Protein AF-H1G071-F1 (afdb_monomer_lite)

Secondary structure (DSSP, 8-state):
--HHHHHHHHHHHHHHHHHHHHHHHS----SS-HHHHHHHHHHHHHHH-S-GGGTS-SS---HHHHHHHHHHHTSSSPPPHHHHHHHHHH-TT-HHHHHHHHS--SS-HHHHHHHTT-GGGHHHHHHHHTT--S--GGG--SS--SSHHHHHHHHHHHHH-TTS-THHHHS--TTS-HHHHHHHHHHHHHTTSS-HHHHHTTHHHHTT-HHHHHHHHHT--GGGHHHHHHHTTT-HHHHHHHHHH-SHHHHHHHHHHTT-TTTHHHHHHHHHHHH-PPP--S-SPPPTTSPPHHHHHHHHHHHHHHTTGGGS-EETTEE--HHHHHHHHHHTTTSS-HHHHHHHHHHHTS--S--TTTTTGGG-GGGTGGGS--

pLDDT: mean 76.64, std 15.74, range [30.42, 96.06]

Foldseek 3Di:
DCVVVLVVLVVLLVVLVVVLVVLVPPPDFDPDDNLVSVLSNLLSCLLNDPDNPVRDPPPDDDSVQLNVQSCLCPDPHHDQLLVLQVVCVVPVSHSVLVCCLRPNDPDNVNNLVNQLVPPVSLLSNLSNLLQDLDDDLVSADLEQDPDQSNSLSNLLSQLQAFSHHLVNQLDQDLVHQLNSSLSSVLSCLLQVSDQLVRLVVCLVRNLPDLSSLLSPLLNLDPVCLVSLLVSQLPYLSSLNSLLLNQALVSLVSLLVLLPPPSNNVSSQVSLCQFQLDNDPDPPDDDDPPHDGSSVVSVVSQVVCVVVVNNGARGGNNDGDDLVVLLSVLLRNQNDPCPSSQSSSSNVVSHRPSARSNNSSVVSDVVVVVVVPPD

Structure (mmCIF, N/CA/C/O backbone):
data_AF-H1G071-F1
#
_entry.id   AF-H1G071-F1
#
loop_
_atom_site.group_PDB
_atom_site.id
_atom_site.type_symbol
_atom_site.label_atom_id
_atom_site.label_alt_id
_atom_site.label_comp_id
_atom_site.label_asym_id
_atom_site.label_entity_id
_atom_site.label_seq_id
_atom_site.pdbx_PDB_ins_code
_atom_site.Cartn_x
_atom_site.Cartn_y
_atom_site.Cartn_z
_atom_site.occupancy
_atom_site.B_iso_or_equiv
_atom_site.auth_seq_id
_atom_site.auth_comp_id
_atom_site.auth_asym_id
_atom_site.auth_atom_id
_atom_site.pdbx_PDB_model_num
ATOM 1 N N . MET A 1 1 ? 25.533 28.071 -20.519 1.00 39.16 1 MET A N 1
ATOM 2 C CA . MET A 1 1 ? 24.240 28.710 -20.859 1.00 39.16 1 MET A CA 1
ATOM 3 C C . MET A 1 1 ? 23.079 27.912 -20.232 1.00 39.16 1 MET A C 1
ATOM 5 O O . MET A 1 1 ? 22.331 27.265 -20.943 1.00 39.16 1 MET A O 1
ATOM 9 N N . ILE A 1 2 ? 22.975 27.887 -18.890 1.00 42.66 2 ILE A N 1
ATOM 10 C CA . ILE A 1 2 ? 22.091 26.974 -18.106 1.00 42.66 2 ILE A CA 1
ATOM 11 C C . ILE A 1 2 ? 20.948 27.734 -17.384 1.00 42.66 2 ILE A C 1
ATOM 13 O O . ILE A 1 2 ? 19.933 27.159 -17.006 1.00 42.66 2 ILE A O 1
ATOM 17 N N . LEU A 1 3 ? 21.073 29.060 -17.258 1.00 40.28 3 LEU A N 1
ATOM 18 C CA . LEU A 1 3 ? 20.107 29.952 -16.599 1.00 40.28 3 LEU A CA 1
ATOM 19 C C . LEU A 1 3 ? 18.675 29.977 -17.187 1.00 40.28 3 LEU A C 1
ATOM 21 O O . LEU A 1 3 ? 17.750 30.153 -16.392 1.00 40.28 3 LEU A O 1
ATOM 25 N N . PRO A 1 4 ? 18.443 29.815 -18.509 1.00 51.59 4 PRO A N 1
ATOM 26 C CA . PRO A 1 4 ? 17.082 29.822 -19.060 1.00 51.59 4 PRO A CA 1
ATOM 27 C C . PRO A 1 4 ? 16.253 28.617 -18.589 1.00 51.59 4 PRO A C 1
ATOM 29 O O . PRO A 1 4 ? 15.141 28.786 -18.100 1.00 51.59 4 PRO A O 1
ATOM 32 N N . LEU A 1 5 ? 16.846 27.418 -18.618 1.00 55.78 5 LEU A N 1
ATOM 33 C CA . LEU A 1 5 ? 16.199 26.157 -18.234 1.00 55.78 5 LEU A CA 1
ATOM 34 C C . LEU A 1 5 ? 15.808 26.113 -16.751 1.00 55.78 5 LEU A C 1
ATOM 36 O O . LEU A 1 5 ? 14.725 25.640 -16.416 1.00 55.78 5 LEU A O 1
ATOM 40 N N . TRP A 1 6 ? 16.655 26.638 -15.859 1.00 62.88 6 TRP A N 1
ATOM 41 C CA . TRP A 1 6 ? 16.357 26.669 -14.423 1.00 62.88 6 TRP A CA 1
ATOM 42 C C . TRP A 1 6 ? 15.129 27.526 -14.111 1.00 62.88 6 TRP A C 1
ATOM 44 O O . TRP A 1 6 ? 14.247 27.097 -13.374 1.00 62.88 6 TRP A O 1
ATOM 54 N N . ARG A 1 7 ? 15.039 28.723 -14.709 1.00 64.38 7 ARG A N 1
ATOM 55 C CA . ARG A 1 7 ? 13.895 29.628 -14.515 1.00 64.38 7 ARG A CA 1
ATOM 56 C C . ARG A 1 7 ? 12.598 29.038 -15.057 1.00 64.38 7 ARG A C 1
ATOM 58 O O . ARG A 1 7 ? 11.543 29.256 -14.464 1.00 64.38 7 ARG A O 1
ATOM 65 N N . ASP A 1 8 ? 12.662 28.290 -16.152 1.00 66.69 8 ASP A N 1
ATOM 66 C CA . ASP A 1 8 ? 11.487 27.631 -16.720 1.00 66.69 8 ASP A CA 1
ATOM 67 C C . ASP A 1 8 ? 11.020 26.464 -15.843 1.00 66.69 8 ASP A C 1
ATOM 69 O O . ASP A 1 8 ? 9.832 26.374 -15.529 1.00 66.69 8 ASP A O 1
ATOM 73 N N . HIS A 1 9 ? 11.940 25.636 -15.337 1.00 67.81 9 HIS A N 1
ATOM 74 C CA . HIS A 1 9 ? 11.601 24.596 -14.363 1.00 67.81 9 HIS A CA 1
ATOM 75 C C . HIS A 1 9 ? 11.105 25.171 -13.034 1.00 67.81 9 HIS A C 1
ATOM 77 O O . HIS A 1 9 ? 10.156 24.632 -12.476 1.00 67.81 9 HIS A O 1
ATOM 83 N N . GLU A 1 10 ? 11.662 26.286 -12.555 1.00 66.44 10 GLU A N 1
ATOM 84 C CA . GLU A 1 10 ? 11.210 26.989 -11.349 1.00 66.44 10 GLU A CA 1
ATOM 85 C C . GLU A 1 10 ? 9.781 27.506 -11.518 1.00 66.44 10 GLU A C 1
ATOM 87 O O . GLU A 1 10 ? 8.920 27.252 -10.676 1.00 66.44 10 GLU A O 1
ATOM 92 N N . ARG A 1 11 ? 9.484 28.159 -12.649 1.00 71.25 11 ARG A N 1
ATOM 93 C CA . ARG A 1 11 ? 8.125 28.607 -12.985 1.00 71.25 11 ARG A CA 1
ATOM 94 C C . ARG A 1 11 ? 7.152 27.435 -13.051 1.00 71.25 11 ARG A C 1
ATOM 96 O O . ARG A 1 11 ? 6.073 27.520 -12.465 1.00 71.25 11 ARG A O 1
ATOM 103 N N . LEU A 1 12 ? 7.533 26.343 -13.711 1.00 71.12 12 LEU A N 1
ATOM 104 C CA . LEU A 1 12 ? 6.706 25.142 -13.834 1.00 71.12 12 LEU A CA 1
ATOM 105 C C . LEU A 1 12 ? 6.515 24.429 -12.488 1.00 71.12 12 LEU A C 1
ATOM 107 O O . LEU A 1 12 ? 5.403 23.999 -12.191 1.00 71.12 12 LEU A O 1
ATOM 111 N N . ALA A 1 13 ? 7.542 24.357 -11.638 1.00 68.31 13 ALA A N 1
ATOM 112 C CA . ALA A 1 13 ? 7.451 23.802 -10.289 1.00 68.31 13 ALA A CA 1
ATOM 113 C C . ALA A 1 13 ? 6.545 24.648 -9.398 1.00 68.31 13 ALA A C 1
ATOM 115 O O . ALA A 1 13 ? 5.672 24.109 -8.726 1.00 68.31 13 ALA A O 1
ATOM 116 N N . VAL A 1 14 ? 6.694 25.976 -9.422 1.00 69.38 14 VAL A N 1
ATOM 117 C CA . VAL A 1 14 ? 5.831 26.903 -8.679 1.00 69.38 14 VAL A CA 1
ATOM 118 C C . VAL A 1 14 ? 4.385 26.792 -9.159 1.00 69.38 14 VAL A C 1
ATOM 120 O O . VAL A 1 14 ? 3.472 26.775 -8.335 1.00 69.38 14 VAL A O 1
ATOM 123 N N . GLN A 1 15 ? 4.152 26.668 -10.468 1.00 71.12 15 GLN A N 1
ATOM 124 C CA . GLN A 1 15 ? 2.819 26.413 -11.019 1.00 71.12 15 GLN A CA 1
ATOM 125 C C . GLN A 1 15 ? 2.262 25.063 -10.544 1.00 71.12 15 GLN A C 1
ATOM 127 O O . GLN A 1 15 ? 1.161 25.030 -9.995 1.00 71.12 15 GLN A O 1
ATOM 132 N N . CYS A 1 16 ? 3.034 23.976 -10.653 1.00 65.88 16 CYS A N 1
ATOM 133 C CA . CYS A 1 16 ? 2.640 22.646 -10.177 1.00 65.88 16 CYS A CA 1
ATOM 134 C C . CYS A 1 16 ? 2.360 22.639 -8.666 1.00 65.88 16 CYS A C 1
ATOM 136 O O . CYS A 1 16 ? 1.374 22.052 -8.230 1.00 65.88 16 CYS A O 1
ATOM 138 N N . TYR A 1 17 ? 3.172 23.332 -7.865 1.00 64.81 17 TYR A N 1
ATOM 139 C CA . TYR A 1 17 ? 3.001 23.459 -6.418 1.00 64.81 17 TYR A CA 1
ATOM 140 C C . TYR A 1 17 ? 1.761 24.280 -6.055 1.00 64.81 17 TYR A C 1
ATOM 142 O O . TYR A 1 17 ? 1.004 23.894 -5.165 1.00 64.81 17 TYR A O 1
ATOM 150 N N . ARG A 1 18 ? 1.503 25.394 -6.753 1.00 66.50 18 ARG A N 1
ATOM 151 C CA . ARG A 1 18 ? 0.284 26.198 -6.561 1.00 66.50 18 ARG A CA 1
ATOM 152 C C . ARG A 1 18 ? -0.965 25.393 -6.898 1.00 66.50 18 ARG A C 1
ATOM 154 O O . ARG A 1 18 ? -1.909 25.398 -6.110 1.00 66.50 18 ARG A O 1
ATOM 161 N N . MET A 1 19 ? -0.941 24.654 -8.007 1.00 64.38 19 MET A N 1
ATOM 162 C CA . MET A 1 19 ? -2.008 23.721 -8.370 1.00 64.38 19 MET A CA 1
ATOM 163 C C . MET A 1 19 ? -2.179 22.641 -7.296 1.00 64.38 19 MET A C 1
ATOM 165 O O . MET A 1 19 ? -3.291 22.420 -6.824 1.00 64.38 19 MET A O 1
ATOM 169 N N . LEU A 1 20 ? -1.087 22.023 -6.835 1.00 63.66 20 LEU A N 1
ATOM 170 C CA . LEU A 1 20 ? -1.108 21.002 -5.787 1.00 63.66 20 LEU A CA 1
ATOM 171 C C . LEU A 1 20 ? -1.715 21.525 -4.476 1.00 63.66 20 LEU A C 1
ATOM 173 O O . LEU A 1 20 ? -2.588 20.877 -3.900 1.00 63.66 20 LEU A O 1
ATOM 177 N N . ARG A 1 21 ? -1.277 22.700 -4.008 1.00 62.91 21 ARG A N 1
ATOM 178 C CA . ARG A 1 21 ? -1.778 23.345 -2.785 1.00 62.91 21 ARG A CA 1
ATOM 179 C C . ARG A 1 21 ? -3.264 23.678 -2.900 1.00 62.91 21 ARG A C 1
ATOM 181 O O . ARG A 1 21 ? -4.010 23.430 -1.957 1.00 62.91 21 ARG A O 1
ATOM 188 N N . HIS A 1 22 ? -3.694 24.189 -4.051 1.00 61.44 22 HIS A N 1
ATOM 189 C CA . HIS A 1 22 ? -5.099 24.478 -4.323 1.00 61.44 22 HIS A CA 1
ATOM 190 C C . HIS A 1 22 ? -5.954 23.199 -4.304 1.00 61.44 22 HIS A C 1
ATOM 192 O O . HIS A 1 22 ? -6.961 23.143 -3.603 1.00 61.44 22 HIS A O 1
ATOM 198 N N . HIS A 1 23 ? -5.502 22.130 -4.966 1.00 58.75 23 HIS A N 1
ATOM 199 C CA . HIS A 1 23 ? -6.197 20.840 -4.963 1.00 58.75 23 HIS A CA 1
ATOM 200 C C . HIS A 1 23 ? -6.239 20.171 -3.580 1.00 58.75 23 HIS A C 1
ATOM 202 O O . HIS A 1 23 ? -7.240 19.546 -3.239 1.00 58.75 23 HIS A O 1
ATOM 208 N N . ARG A 1 24 ? -5.185 20.300 -2.758 1.00 58.84 24 ARG A N 1
ATOM 209 C CA . ARG A 1 24 ? -5.177 19.779 -1.377 1.00 58.84 24 ARG A CA 1
ATOM 210 C C . ARG A 1 24 ? -6.137 20.539 -0.452 1.00 58.84 24 ARG A C 1
ATOM 212 O O . ARG A 1 24 ? -6.732 19.910 0.414 1.00 58.84 24 ARG A O 1
ATOM 219 N N . ALA A 1 25 ? -6.302 21.850 -0.640 1.00 53.53 25 ALA A N 1
ATOM 220 C CA . ALA A 1 25 ? -7.141 22.696 0.213 1.00 53.53 25 ALA A CA 1
ATOM 221 C C . ALA A 1 25 ? -8.650 22.563 -0.058 1.00 53.53 25 ALA A C 1
ATOM 223 O O . ALA A 1 25 ? -9.454 22.814 0.833 1.00 53.53 25 ALA A O 1
ATOM 224 N N . LEU A 1 26 ? -9.045 22.190 -1.277 1.00 47.62 26 LEU A N 1
ATOM 225 C CA . LEU A 1 26 ? -10.446 22.249 -1.692 1.00 47.62 26 LEU A CA 1
ATOM 226 C C . LEU A 1 26 ? -11.324 21.080 -1.230 1.00 47.62 26 LEU A C 1
ATOM 228 O O . LEU A 1 26 ? -12.528 21.176 -1.414 1.00 47.62 26 LEU A O 1
ATOM 232 N N . ALA A 1 27 ? -10.784 19.990 -0.670 1.00 48.69 27 ALA A N 1
ATOM 233 C CA . ALA A 1 27 ? -11.552 18.787 -0.286 1.00 48.69 27 ALA A CA 1
ATOM 234 C C . ALA A 1 27 ? -12.574 18.291 -1.353 1.00 48.69 27 ALA A C 1
ATOM 236 O O . ALA A 1 27 ? -13.536 17.595 -1.031 1.00 48.69 27 ALA A O 1
ATOM 237 N N . LEU A 1 28 ? -12.370 18.643 -2.630 1.00 41.09 28 LEU A N 1
ATOM 238 C CA . LEU A 1 28 ? -13.271 18.396 -3.760 1.00 41.09 28 LEU A CA 1
ATOM 239 C C . LEU A 1 28 ? -12.615 17.448 -4.781 1.00 41.09 28 LEU A C 1
ATOM 241 O O . LEU A 1 28 ? -11.394 17.417 -4.920 1.00 41.09 28 LEU A O 1
ATOM 245 N N . GLY A 1 29 ? -13.458 16.653 -5.459 1.00 49.50 29 GLY A N 1
ATOM 246 C CA . GLY A 1 29 ? -13.109 15.465 -6.256 1.00 49.50 29 GLY A CA 1
ATOM 247 C C . GLY A 1 29 ? -12.533 15.674 -7.681 1.00 49.50 29 GLY A C 1
ATOM 248 O O . GLY A 1 29 ? -11.606 16.446 -7.880 1.00 49.50 29 GLY A O 1
ATOM 249 N N . PRO A 1 30 ? -12.990 14.904 -8.693 1.00 48.81 30 PRO A N 1
ATOM 250 C CA . PRO A 1 30 ? -12.210 13.886 -9.420 1.00 48.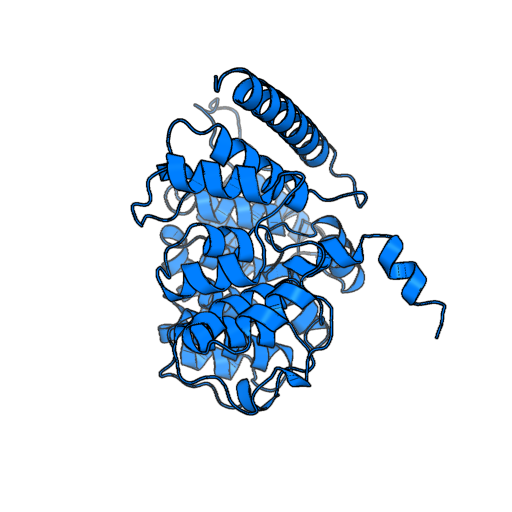81 30 PRO A CA 1
ATOM 251 C C . PRO A 1 30 ? -11.401 14.317 -10.670 1.00 48.81 30 PRO A C 1
ATOM 253 O O . PRO A 1 30 ? -10.946 13.441 -11.408 1.00 48.81 30 PRO A O 1
ATOM 256 N N . ALA A 1 31 ? -11.195 15.602 -10.957 1.00 39.88 31 ALA A N 1
ATOM 257 C CA . ALA A 1 31 ? -10.655 16.022 -12.258 1.00 39.88 31 ALA A CA 1
ATOM 258 C C . ALA A 1 31 ? -9.148 16.373 -12.236 1.00 39.88 31 ALA A C 1
ATOM 260 O O . ALA A 1 31 ? -8.764 17.515 -12.002 1.00 39.88 31 ALA A O 1
ATOM 261 N N . THR A 1 32 ? -8.321 15.388 -12.627 1.00 52.44 32 THR A N 1
ATOM 262 C CA . THR A 1 32 ? -6.883 15.474 -13.006 1.00 52.44 32 THR A CA 1
ATOM 263 C C . THR A 1 32 ? -5.870 15.736 -11.861 1.00 52.44 32 THR A C 1
ATOM 265 O O . THR A 1 32 ? -6.213 16.220 -10.793 1.00 52.44 32 THR A O 1
ATOM 268 N N . PRO A 1 33 ? -4.613 15.278 -11.986 1.00 61.53 33 PRO A N 1
ATOM 269 C CA . PRO A 1 33 ? -4.110 14.047 -11.386 1.00 61.53 33 PRO A CA 1
ATOM 270 C C . PRO A 1 33 ? -3.090 14.377 -10.294 1.00 61.53 33 PRO A C 1
ATOM 272 O O . PRO A 1 33 ? -1.910 14.552 -10.583 1.00 61.53 33 PRO A O 1
ATOM 275 N N . LEU A 1 34 ? -3.534 14.475 -9.042 1.00 55.44 34 LEU A N 1
ATOM 276 C CA . LEU A 1 34 ? -2.709 14.976 -7.943 1.00 55.44 34 LEU A CA 1
ATOM 277 C C . LEU A 1 34 ? -1.354 14.270 -7.826 1.00 55.44 34 LEU A C 1
ATOM 279 O O . LEU A 1 34 ? -0.359 14.960 -7.697 1.00 55.44 34 LEU A O 1
ATOM 283 N N . ALA A 1 35 ? -1.274 12.947 -7.984 1.00 55.47 35 ALA A N 1
ATOM 284 C CA . ALA A 1 35 ? 0.036 12.298 -7.936 1.00 55.47 35 ALA A CA 1
ATOM 285 C C . ALA A 1 35 ? 0.851 12.428 -9.216 1.00 55.47 35 ALA A C 1
ATOM 287 O O . ALA A 1 35 ? 2.063 12.377 -9.155 1.00 55.47 35 ALA A O 1
ATOM 288 N N . ARG A 1 36 ? 0.240 12.645 -10.382 1.00 58.84 36 ARG A N 1
ATOM 289 C CA . ARG A 1 36 ? 1.006 13.036 -11.574 1.00 58.84 36 ARG A CA 1
ATOM 290 C C . ARG A 1 36 ? 1.505 14.477 -11.426 1.00 58.84 36 ARG A C 1
ATOM 292 O O . ARG A 1 36 ? 2.604 14.763 -11.875 1.00 58.84 36 ARG A O 1
ATOM 299 N N . LEU A 1 37 ? 0.755 15.362 -10.761 1.00 62.69 37 LEU A N 1
ATOM 300 C CA . LEU A 1 37 ? 1.222 16.691 -10.352 1.00 62.69 37 LEU A CA 1
ATOM 301 C C . LEU A 1 37 ? 2.315 16.596 -9.285 1.00 62.69 37 LEU A C 1
ATOM 303 O O . LEU A 1 37 ? 3.302 17.298 -9.416 1.00 62.69 37 LEU A O 1
ATOM 307 N N . GLU A 1 38 ? 2.194 15.721 -8.285 1.00 63.97 38 GLU A N 1
ATOM 308 C CA . GLU A 1 38 ? 3.230 15.473 -7.272 1.00 63.97 38 GLU A CA 1
ATOM 309 C C . GLU A 1 38 ? 4.466 14.845 -7.906 1.00 63.97 38 GLU A C 1
ATOM 311 O O . GLU A 1 38 ? 5.561 15.268 -7.589 1.00 63.97 38 GLU A O 1
ATOM 316 N N . ARG A 1 39 ? 4.315 13.919 -8.857 1.00 65.62 39 ARG A N 1
ATOM 317 C CA . ARG A 1 39 ? 5.418 13.313 -9.615 1.00 65.62 39 ARG A CA 1
ATOM 318 C C . ARG A 1 39 ? 6.094 14.314 -10.550 1.00 65.62 39 ARG A C 1
ATOM 320 O O . ARG A 1 39 ? 7.314 14.350 -10.617 1.00 65.62 39 ARG A O 1
ATOM 327 N N . ARG A 1 40 ? 5.329 15.157 -11.253 1.00 68.25 40 ARG A N 1
ATOM 328 C CA . ARG A 1 40 ? 5.878 16.255 -12.071 1.00 68.25 40 ARG A CA 1
ATOM 329 C C . ARG A 1 40 ? 6.544 17.312 -11.203 1.00 68.25 40 ARG A C 1
ATOM 331 O O . ARG A 1 40 ? 7.602 17.809 -11.563 1.00 68.25 40 ARG A O 1
ATOM 338 N N . LEU A 1 41 ? 5.947 17.636 -10.060 1.00 67.56 41 LEU A N 1
ATOM 339 C CA . LEU A 1 41 ? 6.532 18.531 -9.073 1.00 67.56 41 LEU A CA 1
ATOM 340 C C . LEU A 1 41 ? 7.814 17.933 -8.504 1.00 67.56 41 LEU A C 1
ATOM 342 O O . LEU A 1 41 ? 8.789 18.653 -8.428 1.00 67.56 41 LEU A O 1
ATOM 346 N N . LEU A 1 42 ? 7.834 16.641 -8.178 1.00 67.12 42 LEU A N 1
ATOM 347 C CA . LEU A 1 42 ? 9.005 15.905 -7.711 1.00 67.12 42 LEU A CA 1
ATOM 348 C C . LEU A 1 42 ? 10.102 15.908 -8.769 1.00 67.12 42 LEU A C 1
ATOM 350 O O . LEU A 1 42 ? 11.241 16.206 -8.455 1.00 67.12 42 LEU A O 1
ATOM 354 N N . ALA A 1 43 ? 9.758 15.666 -10.032 1.00 68.31 43 ALA A N 1
ATOM 355 C CA . ALA A 1 43 ? 10.700 15.734 -11.141 1.00 68.31 43 ALA A CA 1
ATOM 356 C C . ALA A 1 43 ? 11.252 17.154 -11.343 1.00 68.31 43 ALA A C 1
ATOM 358 O O . ALA A 1 43 ? 12.448 17.331 -11.547 1.00 68.31 43 ALA A O 1
ATOM 359 N N . HIS A 1 44 ? 10.409 18.185 -11.244 1.00 70.44 44 HIS A N 1
ATOM 360 C CA . HIS A 1 44 ? 10.869 19.569 -11.303 1.00 70.44 44 HIS A CA 1
ATOM 361 C C . HIS A 1 44 ? 11.656 19.976 -10.052 1.00 70.44 44 HIS A C 1
ATOM 363 O O . HIS A 1 44 ? 12.618 20.718 -10.171 1.00 70.44 44 HIS A O 1
ATOM 369 N N . TRP A 1 45 ? 11.307 19.475 -8.871 1.00 67.50 45 TRP A N 1
ATOM 370 C CA . TRP A 1 45 ? 12.059 19.679 -7.637 1.00 67.50 45 TRP A CA 1
ATOM 371 C C . TRP A 1 45 ? 13.398 18.965 -7.670 1.00 67.50 45 TRP A C 1
ATOM 373 O O . TRP A 1 45 ? 14.364 19.573 -7.254 1.00 67.50 45 TRP A O 1
ATOM 383 N N . LEU A 1 46 ? 13.499 17.765 -8.239 1.00 64.88 46 LEU A N 1
ATOM 384 C CA . LEU A 1 46 ? 14.778 17.112 -8.525 1.00 64.88 46 LEU A CA 1
ATOM 385 C C . LEU A 1 46 ? 15.654 17.996 -9.412 1.00 64.88 46 LEU A C 1
ATOM 387 O O . LEU A 1 46 ? 16.830 18.174 -9.127 1.00 64.88 46 LEU A O 1
ATOM 391 N N . ILE A 1 47 ? 15.061 18.608 -10.441 1.00 66.31 47 ILE A N 1
ATOM 392 C CA . ILE A 1 47 ? 15.779 19.519 -11.339 1.00 66.31 47 ILE A CA 1
ATOM 393 C C . ILE A 1 47 ? 16.192 20.827 -10.639 1.00 66.31 47 ILE A C 1
ATOM 395 O O . ILE A 1 47 ? 17.187 21.433 -11.028 1.00 66.31 47 ILE A O 1
ATOM 399 N N . LEU A 1 48 ? 15.444 21.259 -9.617 1.00 63.88 48 LEU A N 1
ATOM 400 C CA . LEU A 1 48 ? 15.650 22.512 -8.877 1.00 63.88 48 LEU A CA 1
ATOM 401 C C . LEU A 1 48 ? 16.373 22.344 -7.530 1.00 63.88 48 LEU A C 1
ATOM 403 O O . LEU A 1 48 ? 16.720 23.342 -6.892 1.00 63.88 48 LEU A O 1
ATOM 407 N N . ALA A 1 49 ? 16.558 21.117 -7.047 1.00 57.38 49 ALA A N 1
ATOM 408 C CA . ALA A 1 49 ? 17.112 20.848 -5.732 1.00 57.38 49 ALA A CA 1
ATOM 409 C C . ALA A 1 49 ? 18.597 21.217 -5.716 1.00 57.38 49 ALA A C 1
ATOM 411 O O . ALA A 1 49 ? 19.376 20.793 -6.565 1.00 57.38 49 ALA A O 1
ATOM 412 N N . ARG A 1 50 ? 18.985 22.012 -4.714 1.00 49.53 50 ARG A N 1
ATOM 413 C CA . ARG A 1 50 ? 20.389 22.233 -4.334 1.00 49.53 50 ARG A CA 1
ATOM 414 C C . ARG A 1 50 ? 20.897 21.184 -3.337 1.00 49.53 50 ARG A C 1
ATOM 416 O O . ARG A 1 50 ? 22.098 21.152 -3.097 1.00 49.53 50 ARG A O 1
ATOM 423 N N . ASP A 1 51 ? 19.999 20.366 -2.774 1.00 48.84 51 ASP A N 1
ATOM 424 C CA . ASP A 1 51 ? 20.309 19.296 -1.819 1.00 48.84 51 ASP A CA 1
ATOM 425 C C . ASP A 1 51 ? 19.658 17.947 -2.238 1.00 48.84 51 ASP A C 1
ATOM 427 O O . ASP A 1 51 ? 18.461 17.727 -2.010 1.00 48.84 51 ASP A O 1
ATOM 431 N N . PRO A 1 52 ? 20.430 17.059 -2.891 1.00 44.06 52 PRO A N 1
ATOM 432 C CA . PRO A 1 52 ? 19.975 15.794 -3.481 1.00 44.06 52 PRO A CA 1
ATOM 433 C C . PRO A 1 52 ? 19.550 14.731 -2.471 1.00 44.06 52 PRO A C 1
ATOM 435 O O . PRO A 1 52 ? 18.743 13.861 -2.810 1.00 44.06 52 PRO A O 1
ATOM 438 N N . ALA A 1 53 ? 20.083 14.797 -1.249 1.00 46.53 53 ALA A N 1
ATOM 439 C CA . ALA A 1 53 ? 19.893 13.772 -0.225 1.00 46.53 53 ALA A CA 1
ATOM 440 C C . ALA A 1 53 ? 18.439 13.691 0.274 1.00 46.53 53 ALA A C 1
ATOM 442 O O . ALA A 1 53 ? 18.033 12.712 0.885 1.00 46.53 53 ALA A O 1
ATOM 443 N N . SER A 1 54 ? 17.630 14.715 -0.009 1.00 45.41 54 SER A N 1
ATOM 444 C CA . SER A 1 54 ? 16.213 14.756 0.365 1.00 45.41 54 SER A CA 1
ATOM 445 C C . SER A 1 54 ? 15.273 14.052 -0.624 1.00 45.41 54 SER A C 1
ATOM 447 O O . SER A 1 54 ? 14.090 13.895 -0.319 1.00 45.41 54 SER A O 1
ATOM 449 N N . VAL A 1 55 ? 15.759 13.661 -1.814 1.00 47.50 55 VAL A N 1
ATOM 450 C CA . VAL A 1 55 ? 14.896 13.167 -2.906 1.00 47.50 55 VAL A CA 1
ATOM 451 C C . VAL A 1 55 ? 15.416 11.901 -3.603 1.00 47.50 55 VAL A C 1
ATOM 453 O O . VAL A 1 55 ? 14.605 11.137 -4.126 1.00 47.50 55 VAL A O 1
ATOM 456 N N . CYS A 1 56 ? 16.729 11.646 -3.615 1.00 46.38 56 CYS A N 1
ATOM 457 C CA . CYS A 1 56 ? 17.291 10.389 -4.129 1.00 46.38 56 CYS A CA 1
ATOM 458 C C . CYS A 1 56 ? 17.498 9.361 -3.003 1.00 46.38 56 CYS A C 1
ATOM 460 O O . CYS A 1 56 ? 17.879 9.764 -1.907 1.00 46.38 56 CYS A O 1
ATOM 462 N N . PRO A 1 57 ? 17.290 8.053 -3.263 1.00 44.12 57 PRO A N 1
ATOM 463 C CA . PRO A 1 57 ? 17.762 7.007 -2.361 1.00 44.12 57 PRO A CA 1
ATOM 464 C C . PRO A 1 57 ? 19.290 7.077 -2.220 1.00 44.12 57 PRO A C 1
ATOM 466 O O . PRO A 1 57 ? 19.968 7.521 -3.147 1.00 44.12 57 PRO A O 1
ATOM 469 N N . ASP A 1 58 ? 19.793 6.629 -1.070 1.00 45.06 58 ASP A N 1
ATOM 470 C CA . ASP A 1 58 ? 21.141 6.823 -0.501 1.00 45.06 58 ASP A CA 1
ATOM 471 C C . ASP A 1 58 ? 22.355 6.405 -1.370 1.00 45.06 58 ASP A C 1
ATOM 473 O O . ASP A 1 58 ? 23.507 6.584 -0.970 1.00 45.06 58 ASP A O 1
ATOM 477 N N . ASP A 1 59 ? 22.135 5.918 -2.591 1.00 45.97 59 ASP A N 1
ATOM 478 C CA . ASP A 1 59 ? 23.162 5.403 -3.495 1.00 45.97 59 ASP A CA 1
ATOM 479 C C . ASP A 1 59 ? 23.742 6.498 -4.408 1.00 45.97 59 ASP A C 1
ATOM 481 O O . ASP A 1 59 ? 23.578 6.468 -5.625 1.00 45.97 59 ASP A O 1
ATOM 485 N N . GLY A 1 60 ? 24.416 7.486 -3.807 1.00 46.66 60 GLY A N 1
ATOM 486 C CA . GLY A 1 60 ? 25.626 8.170 -4.313 1.00 46.66 60 GLY A CA 1
ATOM 487 C C . GLY A 1 60 ? 25.735 8.686 -5.764 1.00 46.66 60 GLY A C 1
ATOM 488 O O . GLY A 1 60 ? 26.832 9.074 -6.168 1.00 46.66 60 GLY A O 1
ATOM 489 N N . GLY A 1 61 ? 24.678 8.705 -6.574 1.00 54.56 61 GLY A N 1
ATOM 490 C CA . GLY A 1 61 ? 24.716 9.237 -7.934 1.00 54.56 61 GLY A CA 1
ATOM 491 C C . GLY A 1 61 ? 24.923 10.752 -7.926 1.00 54.56 61 GLY A C 1
ATOM 492 O O . GLY A 1 61 ? 24.263 11.461 -7.168 1.00 54.56 61 GLY A O 1
ATOM 493 N N . ASP A 1 62 ? 25.813 11.265 -8.786 1.00 61.25 62 ASP A N 1
ATOM 494 C CA . ASP A 1 62 ? 25.977 12.710 -8.985 1.00 61.25 62 ASP A CA 1
ATOM 495 C C . ASP A 1 62 ? 24.598 13.331 -9.273 1.00 61.25 62 ASP A C 1
ATOM 497 O O . ASP A 1 62 ? 23.939 12.994 -10.259 1.00 61.25 62 ASP A O 1
ATOM 501 N N . LEU A 1 63 ? 24.132 14.231 -8.404 1.00 59.94 63 LEU A N 1
ATOM 502 C CA . LEU A 1 63 ? 22.851 14.930 -8.541 1.00 59.94 63 LEU A CA 1
ATOM 503 C C . LEU A 1 63 ? 22.689 15.568 -9.924 1.00 59.94 63 LEU A C 1
ATOM 505 O O . LEU A 1 63 ? 21.581 15.641 -10.464 1.00 59.94 63 LEU A O 1
ATOM 509 N N . ILE A 1 64 ? 23.795 16.020 -10.514 1.00 62.69 64 ILE A N 1
ATOM 510 C CA . ILE A 1 64 ? 23.815 16.582 -11.861 1.00 62.69 64 ILE A CA 1
ATOM 511 C C . ILE A 1 64 ? 23.367 15.525 -12.878 1.00 62.69 64 ILE A C 1
ATOM 513 O O . ILE A 1 64 ? 22.617 15.839 -13.806 1.00 62.69 64 ILE A O 1
ATOM 517 N N . HIS A 1 65 ? 23.777 14.271 -12.697 1.00 71.62 65 HIS A N 1
ATOM 518 C CA . HIS A 1 65 ? 23.403 13.143 -13.547 1.00 71.62 65 HIS A CA 1
ATOM 519 C C . HIS A 1 65 ? 21.915 12.800 -13.428 1.00 71.62 65 HIS A C 1
ATOM 521 O O . HIS A 1 65 ? 21.223 12.725 -14.447 1.00 71.62 65 HIS A O 1
ATOM 527 N N . VAL A 1 66 ? 21.387 12.697 -12.202 1.00 71.69 66 VAL A N 1
ATOM 528 C CA . VAL A 1 66 ? 19.945 12.478 -11.955 1.00 71.69 66 VAL A CA 1
ATOM 529 C C . VAL A 1 66 ? 19.113 13.595 -12.586 1.00 71.69 66 VAL A C 1
ATOM 531 O O . VAL A 1 66 ? 18.146 13.334 -13.305 1.00 71.69 66 VAL A O 1
ATOM 534 N N . THR A 1 67 ? 19.529 14.845 -12.383 1.00 68.81 67 THR A N 1
ATOM 535 C CA . THR A 1 67 ? 18.852 16.036 -12.911 1.00 68.81 67 THR A CA 1
ATOM 536 C C . THR A 1 67 ? 18.818 16.043 -14.438 1.00 68.81 67 THR A C 1
ATOM 538 O O . THR A 1 67 ? 17.776 16.315 -15.035 1.00 68.81 67 THR A O 1
ATOM 541 N N . ARG A 1 68 ? 19.936 15.703 -15.095 1.00 72.94 68 ARG A N 1
ATOM 542 C CA . ARG A 1 68 ? 20.004 15.577 -16.561 1.00 72.94 68 ARG A CA 1
ATOM 543 C C . ARG A 1 68 ? 19.101 14.462 -17.075 1.00 72.94 68 ARG A C 1
ATOM 545 O O . ARG A 1 68 ? 18.399 14.669 -18.065 1.00 72.94 68 ARG A O 1
ATOM 552 N N . CYS A 1 69 ? 19.077 13.317 -16.397 1.00 79.38 69 CYS A N 1
ATOM 553 C CA . CYS A 1 69 ? 18.196 12.208 -16.750 1.00 79.38 69 CYS A CA 1
ATOM 554 C C . CYS A 1 69 ? 16.720 12.610 -16.637 1.00 79.38 69 CYS A C 1
ATOM 556 O O . CYS A 1 69 ? 15.965 12.388 -17.580 1.00 79.38 69 CYS A O 1
ATOM 558 N N . ALA A 1 70 ? 16.323 13.266 -15.541 1.00 76.56 70 ALA A N 1
ATOM 559 C CA . ALA A 1 70 ? 14.958 13.751 -15.335 1.00 76.56 70 ALA A CA 1
ATOM 560 C C . ALA A 1 70 ? 14.558 14.828 -16.360 1.00 76.56 70 ALA A C 1
ATOM 562 O O . ALA A 1 70 ? 13.467 14.770 -16.928 1.00 76.56 70 ALA A O 1
ATOM 563 N N . ALA A 1 71 ? 15.449 15.780 -16.656 1.00 73.38 71 ALA A N 1
ATOM 564 C CA . ALA A 1 71 ? 15.211 16.804 -17.672 1.00 73.38 71 ALA A CA 1
ATOM 565 C C . ALA A 1 71 ? 15.020 16.186 -19.064 1.00 73.38 71 ALA A C 1
ATOM 567 O O . ALA A 1 71 ? 14.112 16.575 -19.796 1.00 73.38 71 ALA A O 1
ATOM 568 N N . ARG A 1 72 ? 15.834 15.182 -19.414 1.00 81.31 72 ARG A N 1
ATOM 569 C CA . ARG A 1 72 ? 15.698 14.451 -20.676 1.00 81.31 72 ARG A CA 1
ATOM 570 C C . ARG A 1 72 ? 14.406 13.639 -20.731 1.00 81.31 72 ARG A C 1
ATOM 572 O O . ARG A 1 72 ? 13.726 13.680 -21.753 1.00 81.31 72 ARG A O 1
ATOM 579 N N . TRP A 1 73 ? 14.045 12.968 -19.637 1.00 81.62 73 TRP A N 1
ATOM 580 C CA . TRP A 1 73 ? 12.802 12.199 -19.496 1.00 81.62 73 TRP A CA 1
ATOM 581 C C . TRP A 1 73 ? 11.553 13.042 -19.762 1.00 81.62 73 TRP A C 1
ATOM 583 O O . TRP A 1 73 ? 10.614 12.580 -20.399 1.00 81.62 73 TRP A O 1
ATOM 593 N N . LEU A 1 74 ? 11.560 14.296 -19.300 1.00 73.81 74 LEU A N 1
ATOM 594 C CA . LEU A 1 74 ? 10.454 15.245 -19.454 1.00 73.81 74 LEU A CA 1
ATOM 595 C C . LEU A 1 74 ? 10.535 16.109 -20.721 1.00 73.81 74 LEU A C 1
ATOM 597 O O . LEU A 1 74 ? 9.681 16.974 -20.926 1.00 73.81 74 LEU A O 1
ATOM 601 N N . SER A 1 75 ? 11.573 15.938 -21.538 1.00 74.50 75 SER A N 1
ATOM 602 C CA . SER A 1 75 ? 11.782 16.760 -22.727 1.00 74.50 75 SER A CA 1
ATOM 603 C C . SER A 1 75 ? 10.863 16.349 -23.882 1.00 74.50 75 SER A C 1
ATOM 605 O O . SER A 1 75 ? 10.223 15.301 -23.865 1.00 74.50 75 SER A O 1
ATOM 607 N N . THR A 1 76 ? 10.848 17.153 -24.947 1.00 71.50 76 THR A N 1
ATOM 608 C CA . THR A 1 76 ? 10.147 16.823 -26.200 1.00 71.50 76 THR A CA 1
ATOM 609 C C . THR A 1 76 ? 10.764 15.637 -26.952 1.00 71.50 76 THR A C 1
ATOM 611 O O . THR A 1 76 ? 10.179 15.165 -27.924 1.00 71.50 76 THR A O 1
ATOM 614 N N . ARG A 1 77 ? 11.944 15.161 -26.531 1.00 77.38 77 ARG A N 1
ATOM 615 C CA . ARG A 1 77 ? 12.650 13.999 -27.087 1.00 77.38 77 ARG A CA 1
ATOM 616 C C . ARG A 1 77 ? 13.138 13.100 -25.938 1.00 77.38 77 ARG A C 1
ATOM 618 O O . ARG A 1 77 ? 14.319 13.167 -25.582 1.00 77.38 77 ARG A O 1
ATOM 625 N N . PRO A 1 78 ? 12.243 12.306 -25.321 1.00 81.25 78 PRO A N 1
ATOM 626 C CA . PRO A 1 78 ? 12.619 11.382 -24.252 1.00 81.25 78 PRO A CA 1
ATOM 627 C C . PRO A 1 78 ? 13.652 10.347 -24.738 1.00 81.25 78 PRO A C 1
ATOM 629 O O . PRO A 1 78 ? 13.791 10.146 -25.949 1.00 81.25 78 PRO A O 1
ATOM 632 N N . PRO A 1 79 ? 14.414 9.711 -23.825 1.00 86.62 79 PRO A N 1
ATOM 633 C CA . PRO A 1 79 ? 15.362 8.668 -24.210 1.00 86.62 79 PRO A CA 1
ATOM 634 C C . PRO A 1 79 ? 14.632 7.477 -24.843 1.00 86.62 79 PRO A C 1
ATOM 636 O O . PRO A 1 79 ? 13.478 7.199 -24.506 1.00 86.62 79 PRO A O 1
ATOM 639 N N . ALA A 1 80 ? 15.307 6.785 -25.762 1.00 90.69 80 ALA A N 1
ATOM 640 C CA . ALA A 1 80 ? 14.752 5.589 -26.387 1.00 90.69 80 ALA A CA 1
ATOM 641 C C . ALA A 1 80 ? 14.705 4.426 -25.371 1.00 90.69 80 ALA A C 1
ATOM 643 O O . ALA A 1 80 ? 15.596 4.339 -24.518 1.00 90.69 80 ALA A O 1
ATOM 644 N N . PRO A 1 81 ? 13.712 3.519 -25.442 1.00 91.00 81 PRO A N 1
ATOM 645 C CA . PRO A 1 81 ? 13.636 2.360 -24.552 1.00 91.00 81 PRO A CA 1
ATOM 646 C C . PRO A 1 81 ? 14.910 1.506 -24.532 1.00 91.00 81 PRO A C 1
ATOM 648 O O . PRO A 1 81 ? 15.332 1.043 -23.473 1.00 91.00 81 PRO A O 1
ATOM 651 N N . GLU A 1 82 ? 15.548 1.330 -25.689 1.00 91.94 82 GLU A N 1
ATOM 652 C CA . GLU A 1 82 ? 16.767 0.538 -25.859 1.00 91.94 82 GLU A CA 1
ATOM 653 C C . GLU A 1 82 ? 17.951 1.167 -25.128 1.00 91.94 82 GLU A C 1
ATOM 655 O O . GLU A 1 82 ? 18.706 0.465 -24.464 1.00 91.94 82 GLU A O 1
ATOM 660 N N . GLU A 1 83 ? 18.072 2.492 -25.184 1.00 90.81 83 GLU A N 1
ATOM 661 C CA . GLU A 1 83 ? 19.119 3.230 -24.478 1.00 90.81 83 GLU A CA 1
ATOM 662 C C . GLU A 1 83 ? 18.977 3.072 -22.963 1.00 90.81 83 GLU A C 1
ATOM 664 O O . GLU A 1 83 ? 19.947 2.804 -22.255 1.00 90.81 83 GLU A O 1
ATOM 669 N N . VAL A 1 84 ? 17.749 3.191 -22.458 1.00 88.94 84 VAL A N 1
ATOM 670 C CA . VAL A 1 84 ? 17.484 3.027 -21.028 1.00 88.94 84 VAL A CA 1
ATOM 671 C C . VAL A 1 84 ? 17.746 1.592 -20.582 1.00 88.94 84 VAL A C 1
ATOM 673 O O . VAL A 1 84 ? 18.351 1.385 -19.530 1.00 88.94 84 VAL A O 1
ATOM 676 N N . ARG A 1 85 ? 17.337 0.604 -21.385 1.00 91.00 85 ARG A N 1
ATOM 677 C CA . ARG A 1 85 ? 17.642 -0.811 -21.152 1.00 91.00 85 ARG A CA 1
ATOM 678 C C . ARG A 1 85 ? 19.147 -1.042 -21.068 1.00 91.00 85 ARG A C 1
ATOM 680 O O . ARG A 1 85 ? 19.609 -1.645 -20.102 1.00 91.00 85 ARG A O 1
ATOM 687 N N . ASP A 1 86 ? 19.900 -0.587 -22.065 1.00 91.31 86 ASP A N 1
ATOM 688 C CA . ASP A 1 86 ? 21.333 -0.864 -22.169 1.00 91.31 86 ASP A CA 1
ATOM 689 C C . ASP A 1 86 ? 22.090 -0.284 -20.975 1.00 91.31 86 ASP A C 1
ATOM 691 O O . ASP A 1 86 ? 22.888 -0.980 -20.345 1.00 91.31 86 ASP A O 1
ATOM 695 N N . CYS A 1 87 ? 21.741 0.928 -20.557 1.00 89.25 87 CYS A N 1
ATOM 696 C CA . CYS A 1 87 ? 22.383 1.533 -19.404 1.00 89.25 87 CYS A CA 1
ATOM 697 C C . CYS A 1 87 ? 21.914 0.988 -18.058 1.00 89.25 87 CYS A C 1
ATOM 699 O O . CYS A 1 87 ? 22.714 0.963 -17.131 1.00 89.25 87 CYS A O 1
ATOM 701 N N . LEU A 1 88 ? 20.669 0.524 -17.915 1.00 88.69 88 LEU A N 1
ATOM 702 C CA . LEU A 1 88 ? 20.264 -0.193 -16.699 1.00 88.69 88 LEU A CA 1
ATOM 703 C C . LEU A 1 88 ? 20.952 -1.552 -16.586 1.00 88.69 88 LEU A C 1
ATOM 705 O O . LEU A 1 88 ? 21.248 -2.005 -15.483 1.00 88.69 88 LEU A O 1
ATOM 709 N N . ARG A 1 89 ? 21.230 -2.198 -17.723 1.00 88.81 89 ARG A N 1
ATOM 710 C CA . ARG A 1 89 ? 21.976 -3.458 -17.765 1.00 88.81 89 ARG A CA 1
ATOM 711 C C . ARG A 1 89 ? 23.425 -3.264 -17.323 1.00 88.81 89 ARG A C 1
ATOM 713 O O . ARG A 1 89 ? 23.956 -4.116 -16.619 1.00 88.81 89 ARG A O 1
ATOM 720 N N . GLU A 1 90 ? 24.052 -2.167 -17.735 1.00 87.62 90 GLU A N 1
ATOM 721 C CA . GLU A 1 90 ? 25.425 -1.816 -17.350 1.00 87.62 90 GLU A CA 1
ATOM 722 C C . GLU A 1 90 ? 25.498 -1.249 -15.924 1.00 87.62 90 GLU A C 1
ATOM 724 O O . GLU A 1 90 ? 26.437 -1.532 -15.178 1.00 87.62 90 GLU A O 1
ATOM 729 N N . HIS A 1 91 ? 24.482 -0.482 -15.525 1.00 85.75 91 HIS A N 1
ATOM 730 C CA . HIS A 1 91 ? 24.418 0.240 -14.260 1.00 85.75 91 HIS A CA 1
ATOM 731 C C . HIS A 1 91 ? 23.015 0.121 -13.632 1.00 85.75 91 HIS A C 1
ATOM 733 O O . HIS A 1 91 ? 22.170 0.997 -13.825 1.00 85.75 91 HIS A O 1
ATOM 739 N N . PRO A 1 92 ? 22.758 -0.916 -12.812 1.00 80.19 92 PRO A N 1
ATOM 740 C CA . PRO A 1 92 ? 21.472 -1.112 -12.128 1.00 80.19 92 PRO A CA 1
ATOM 741 C C . PRO A 1 92 ? 21.006 0.093 -11.292 1.00 80.19 92 PRO A C 1
ATOM 743 O O . PRO A 1 92 ? 19.811 0.360 -11.199 1.00 80.19 92 PRO A O 1
ATOM 746 N N . GLY A 1 93 ? 21.945 0.857 -10.724 1.00 77.56 93 GLY A N 1
ATOM 747 C CA . GLY A 1 93 ? 21.674 2.090 -9.971 1.00 77.56 93 GLY A CA 1
ATOM 748 C C . GLY A 1 93 ? 21.434 3.335 -10.835 1.00 77.56 93 GLY A C 1
ATOM 749 O O . GLY A 1 93 ? 21.397 4.446 -10.309 1.00 77.56 93 GLY A O 1
ATOM 750 N N . HIS A 1 94 ? 21.314 3.205 -12.161 1.00 85.38 94 HIS A N 1
ATOM 751 C CA . HIS A 1 94 ? 21.135 4.361 -13.038 1.00 85.38 94 HIS A CA 1
ATOM 752 C C . HIS A 1 94 ? 19.819 5.107 -12.721 1.00 85.38 94 HIS A C 1
ATOM 754 O O . HIS A 1 94 ? 18.777 4.462 -12.560 1.00 85.38 94 HIS A O 1
ATOM 760 N N . PRO A 1 95 ? 19.792 6.459 -12.741 1.00 81.31 95 PRO A N 1
ATOM 761 C CA . PRO A 1 95 ? 18.593 7.249 -12.420 1.00 81.31 95 PRO A CA 1
ATOM 762 C C . PRO A 1 95 ? 17.346 6.912 -13.250 1.00 81.31 95 PRO A C 1
ATOM 764 O O . PRO A 1 95 ? 16.219 7.165 -12.828 1.00 81.31 95 PRO A O 1
ATOM 767 N N . TRP A 1 96 ? 17.526 6.317 -14.432 1.00 85.31 96 TRP A N 1
ATOM 768 C CA . TRP A 1 96 ? 16.415 5.838 -15.255 1.00 85.31 96 TRP A CA 1
ATOM 769 C C . TRP A 1 96 ? 15.572 4.759 -14.579 1.00 85.31 96 TRP A C 1
ATOM 771 O O . TRP A 1 96 ? 14.374 4.710 -14.829 1.00 85.31 96 TRP A O 1
ATOM 781 N N . GLY A 1 97 ? 16.150 3.940 -13.698 1.00 82.38 97 GLY A N 1
ATOM 782 C CA . GLY A 1 97 ? 15.407 2.916 -12.968 1.00 82.38 97 GLY A CA 1
ATOM 783 C C . GLY A 1 97 ? 14.382 3.545 -12.027 1.00 82.38 97 GLY A C 1
ATOM 784 O O . GLY A 1 97 ? 13.211 3.172 -12.039 1.00 82.38 97 GLY A O 1
ATOM 785 N N . TRP A 1 98 ? 14.809 4.573 -11.290 1.00 78.88 98 TRP A N 1
ATOM 786 C CA . TRP A 1 98 ? 13.933 5.381 -10.443 1.00 78.88 98 TRP A CA 1
ATOM 787 C C . TRP A 1 98 ? 12.863 6.113 -11.269 1.00 78.88 98 TRP A C 1
ATOM 789 O O . TRP A 1 98 ? 11.688 6.123 -10.905 1.00 78.88 98 TRP A O 1
ATOM 799 N N . LEU A 1 99 ? 13.239 6.684 -12.421 1.00 78.69 99 LEU A N 1
ATOM 800 C CA . LEU A 1 99 ? 12.293 7.357 -13.321 1.00 78.69 99 LEU A CA 1
ATOM 801 C C . LEU A 1 99 ? 11.249 6.384 -13.888 1.00 78.69 99 LEU A C 1
ATOM 803 O O . LEU A 1 99 ? 10.075 6.729 -13.931 1.00 78.69 99 LEU A O 1
ATOM 807 N N . LEU A 1 100 ? 11.627 5.161 -14.260 1.00 79.31 100 LEU A N 1
ATOM 808 C CA . LEU A 1 100 ? 10.684 4.134 -14.716 1.00 79.31 100 LEU A CA 1
ATOM 809 C C . LEU A 1 100 ? 9.679 3.733 -13.630 1.00 79.31 100 LEU A C 1
ATOM 811 O O . LEU A 1 100 ? 8.504 3.525 -13.929 1.00 79.31 100 LEU A O 1
ATOM 815 N N . GLU A 1 101 ? 10.135 3.638 -12.382 1.00 76.44 101 GLU A N 1
ATOM 816 C CA . GLU A 1 101 ? 9.310 3.257 -11.234 1.00 76.44 101 GLU A CA 1
ATOM 817 C C . GLU A 1 101 ? 8.365 4.383 -10.789 1.00 76.44 101 GLU A C 1
ATOM 819 O O . GLU A 1 101 ? 7.196 4.151 -10.491 1.00 76.44 101 GLU A O 1
ATOM 824 N N . HIS A 1 102 ? 8.832 5.630 -10.765 1.00 71.06 102 HIS A N 1
ATOM 825 C CA . HIS A 1 102 ? 8.055 6.740 -10.208 1.00 71.06 102 HIS A CA 1
ATOM 826 C C . HIS A 1 102 ? 7.390 7.628 -11.267 1.00 71.06 102 HIS A C 1
ATOM 828 O O . HIS A 1 102 ? 6.416 8.328 -10.971 1.00 71.06 102 HIS A O 1
ATOM 834 N N . LEU A 1 103 ? 7.866 7.583 -12.510 1.00 71.12 103 LEU A N 1
ATOM 835 C CA . LEU A 1 103 ? 7.395 8.351 -13.666 1.00 71.12 103 LEU A CA 1
ATOM 836 C C . LEU A 1 103 ? 7.238 7.445 -14.903 1.00 71.12 103 LEU A C 1
ATOM 838 O O . LEU A 1 103 ? 7.833 7.732 -15.948 1.00 71.12 103 LEU A O 1
ATOM 842 N N . PRO A 1 104 ? 6.424 6.374 -14.822 1.00 68.81 104 PRO A N 1
ATOM 843 C CA . PRO A 1 104 ? 6.248 5.462 -15.941 1.00 68.81 104 PRO A CA 1
ATOM 844 C C . PRO A 1 104 ? 5.756 6.221 -17.188 1.00 68.81 104 PRO A C 1
ATOM 846 O O . PRO A 1 104 ? 4.930 7.137 -17.067 1.00 68.81 104 PRO A O 1
ATOM 849 N N . PRO A 1 105 ? 6.253 5.853 -18.378 1.00 70.69 105 PRO A N 1
ATOM 850 C CA . PRO A 1 105 ? 5.910 6.514 -19.631 1.00 70.69 105 PRO A CA 1
ATOM 851 C C . PRO A 1 105 ? 4.420 6.353 -19.958 1.00 70.69 105 PRO A C 1
ATOM 853 O O . PRO A 1 105 ? 3.799 5.347 -19.616 1.00 70.69 105 PRO A O 1
ATOM 856 N N . GLU A 1 106 ? 3.844 7.335 -20.662 1.00 66.69 106 GLU A N 1
ATOM 857 C CA . GLU A 1 106 ? 2.427 7.299 -21.069 1.00 66.69 106 GLU A CA 1
ATOM 858 C C . GLU A 1 106 ? 2.121 6.120 -22.006 1.00 66.69 106 GLU A C 1
ATOM 860 O O . GLU A 1 106 ? 1.039 5.536 -21.941 1.00 66.69 106 GLU A O 1
ATOM 865 N N . HIS A 1 107 ? 3.104 5.730 -22.822 1.00 73.06 107 HIS A N 1
ATOM 866 C CA . HIS A 1 107 ? 3.068 4.554 -23.685 1.00 73.06 107 HIS A CA 1
ATOM 867 C C . HIS A 1 107 ? 4.070 3.511 -23.168 1.00 73.06 107 HIS A C 1
ATOM 869 O O . HIS A 1 107 ? 5.248 3.577 -23.514 1.00 73.06 107 HIS A O 1
ATOM 875 N N . PRO A 1 108 ? 3.640 2.562 -22.320 1.00 75.69 108 PRO A N 1
ATOM 876 C CA . PRO A 1 108 ? 4.527 1.611 -21.645 1.00 75.69 108 PRO A CA 1
ATOM 877 C C . PRO A 1 108 ? 4.957 0.432 -22.526 1.00 75.69 108 PRO A C 1
ATOM 879 O O . PRO A 1 108 ? 5.962 -0.204 -22.232 1.00 75.69 108 PRO A O 1
ATOM 882 N N . GLN A 1 109 ? 4.215 0.134 -23.595 1.00 78.25 109 GLN A N 1
ATOM 883 C CA . GLN A 1 109 ? 4.423 -1.064 -24.411 1.00 78.25 109 GLN A CA 1
ATOM 884 C C . GLN A 1 109 ? 5.838 -1.159 -25.021 1.00 78.25 109 GLN A C 1
ATOM 886 O O . GLN A 1 109 ? 6.487 -2.179 -24.792 1.00 78.25 109 GLN A O 1
ATOM 891 N N . PRO A 1 110 ? 6.393 -0.106 -25.662 1.00 83.31 110 PRO A N 1
ATOM 892 C CA . PRO A 1 110 ? 7.749 -0.166 -26.225 1.00 83.31 110 PRO A CA 1
ATOM 893 C C . PRO A 1 110 ? 8.832 -0.411 -25.165 1.00 83.31 110 PRO A C 1
ATOM 895 O O . PRO A 1 110 ? 9.872 -1.006 -25.424 1.00 83.31 110 PRO A O 1
ATOM 898 N N . TRP A 1 111 ? 8.577 0.035 -23.935 1.00 84.81 111 TRP A N 1
ATOM 899 C CA . TRP A 1 111 ? 9.487 -0.138 -22.809 1.00 84.81 111 TRP A CA 1
ATOM 900 C C . TRP A 1 111 ? 9.449 -1.560 -22.265 1.00 84.81 111 TRP A C 1
ATOM 902 O O . TRP A 1 111 ? 10.494 -2.141 -21.991 1.00 84.81 111 TRP A O 1
ATOM 912 N N . LEU A 1 112 ? 8.256 -2.146 -22.149 1.00 82.38 112 LEU A N 1
ATOM 913 C CA . LEU A 1 112 ? 8.112 -3.549 -21.774 1.00 82.38 112 LEU A CA 1
ATOM 914 C C . LEU A 1 112 ? 8.772 -4.463 -22.811 1.00 82.38 112 LEU A C 1
ATOM 916 O O . LEU A 1 112 ? 9.494 -5.381 -22.426 1.00 82.38 112 LEU A O 1
ATOM 920 N N . GLU A 1 113 ? 8.586 -4.189 -24.103 1.00 85.50 113 GLU A N 1
ATOM 921 C CA . GLU A 1 113 ? 9.225 -4.927 -25.202 1.00 85.50 113 GLU A CA 1
ATOM 922 C C . GLU A 1 113 ? 10.754 -4.839 -25.133 1.00 85.50 113 GLU A C 1
ATOM 924 O O . GLU A 1 113 ? 11.429 -5.866 -25.215 1.00 85.50 113 GLU A O 1
ATOM 929 N N . ALA A 1 114 ? 11.304 -3.648 -24.879 1.00 86.31 114 ALA A N 1
ATOM 930 C CA . ALA A 1 114 ? 12.744 -3.461 -24.730 1.00 86.31 114 ALA A CA 1
ATOM 931 C C . ALA A 1 114 ? 13.321 -4.179 -23.496 1.00 86.31 114 ALA A C 1
ATOM 933 O O . ALA A 1 114 ? 14.410 -4.747 -23.577 1.00 86.31 114 ALA A O 1
ATOM 934 N N . LEU A 1 115 ? 12.615 -4.187 -22.359 1.00 84.75 115 LEU A N 1
ATOM 935 C CA . LEU A 1 115 ? 13.097 -4.796 -21.109 1.00 84.75 115 LEU A CA 1
ATOM 936 C C . LEU A 1 115 ? 12.936 -6.324 -21.069 1.00 84.75 115 LEU A C 1
ATOM 938 O O . LEU A 1 115 ? 13.731 -7.008 -20.427 1.00 84.75 115 LEU A O 1
ATOM 942 N N . THR A 1 116 ? 11.927 -6.870 -21.755 1.00 81.44 116 THR A N 1
ATOM 943 C CA . THR A 1 116 ? 11.597 -8.308 -21.760 1.00 81.44 116 THR A CA 1
ATOM 944 C C . THR A 1 116 ? 12.768 -9.252 -22.076 1.00 81.44 116 THR A C 1
ATOM 946 O O . THR A 1 116 ? 12.901 -10.249 -21.364 1.00 81.44 116 THR A O 1
ATOM 949 N N . PRO A 1 117 ? 13.643 -8.991 -23.066 1.00 80.62 117 PRO A N 1
ATOM 950 C CA . PRO A 1 117 ? 14.757 -9.889 -23.376 1.00 80.62 117 PRO A CA 1
ATOM 951 C C . PRO A 1 117 ? 15.897 -9.881 -22.341 1.00 80.62 117 PRO A C 1
ATOM 953 O O . PRO A 1 117 ? 16.864 -10.618 -22.515 1.00 80.62 117 PRO A O 1
ATOM 956 N N . CYS A 1 118 ? 15.842 -9.059 -21.285 1.00 82.19 118 CYS A N 1
ATOM 957 C CA . CYS A 1 118 ? 16.913 -8.921 -20.293 1.00 82.19 118 CYS A CA 1
ATOM 958 C C . CYS A 1 118 ? 16.479 -9.450 -18.912 1.00 82.19 118 CYS A C 1
ATOM 960 O O . CYS A 1 118 ? 15.857 -8.706 -18.152 1.00 82.19 118 CYS A O 1
ATOM 962 N N . PRO A 1 119 ? 16.852 -10.690 -18.524 1.00 79.88 119 PRO A N 1
ATOM 963 C CA . PRO A 1 119 ? 16.469 -11.273 -17.232 1.00 79.88 119 PRO A CA 1
ATOM 964 C C . PRO A 1 119 ? 16.918 -10.443 -16.025 1.00 79.88 119 PRO A C 1
ATOM 966 O O . PRO A 1 119 ? 16.184 -10.310 -15.053 1.00 79.88 119 PRO A O 1
ATOM 969 N N . THR A 1 120 ? 18.092 -9.812 -16.107 1.00 83.19 120 THR A N 1
ATOM 970 C CA . THR A 1 120 ? 18.611 -8.923 -15.054 1.00 83.19 120 THR A CA 1
ATOM 971 C C . THR A 1 120 ? 17.752 -7.678 -14.843 1.00 83.19 120 THR A C 1
ATOM 973 O O . THR A 1 120 ? 17.820 -7.070 -13.779 1.00 83.19 120 THR A O 1
ATOM 976 N N . LEU A 1 121 ? 16.921 -7.308 -15.826 1.00 85.25 121 LEU A N 1
ATOM 977 C CA . LEU A 1 121 ? 16.015 -6.165 -15.756 1.00 85.25 121 LEU A CA 1
ATOM 978 C C . LEU A 1 121 ? 14.563 -6.552 -15.434 1.00 85.25 121 LEU A C 1
ATOM 980 O O . LEU A 1 121 ? 13.676 -5.692 -15.407 1.00 85.25 121 LEU A O 1
ATOM 984 N N . ALA A 1 122 ? 14.305 -7.830 -15.151 1.00 83.31 122 ALA A N 1
ATOM 985 C CA . ALA A 1 122 ? 12.971 -8.325 -14.847 1.00 83.31 122 ALA A CA 1
ATOM 986 C C . ALA A 1 122 ? 12.265 -7.590 -13.684 1.00 83.31 122 ALA A C 1
ATOM 988 O O . ALA A 1 122 ? 11.061 -7.341 -13.814 1.00 83.31 122 ALA A O 1
ATOM 989 N N . PRO A 1 123 ? 12.947 -7.143 -12.602 1.00 84.00 123 PRO A N 1
ATOM 990 C CA . PRO A 1 123 ? 12.300 -6.345 -11.561 1.00 84.00 123 PRO A CA 1
ATOM 991 C C . PRO A 1 123 ? 11.665 -5.052 -12.093 1.00 84.00 123 PRO A C 1
ATOM 993 O O . PRO A 1 123 ? 10.533 -4.736 -11.728 1.00 84.00 123 PRO A O 1
ATOM 996 N N . TRP A 1 124 ? 12.333 -4.322 -12.998 1.00 83.88 124 TRP A N 1
ATOM 997 C CA . TRP A 1 124 ? 11.775 -3.093 -13.580 1.00 83.88 124 TRP A CA 1
ATOM 998 C C . TRP A 1 124 ? 10.583 -3.375 -14.485 1.00 83.88 124 TRP A C 1
ATOM 1000 O O . TRP A 1 124 ? 9.605 -2.631 -14.434 1.00 83.88 124 TRP A O 1
ATOM 1010 N N . ARG A 1 125 ? 10.603 -4.480 -15.242 1.00 84.81 125 ARG A N 1
ATOM 1011 C CA . ARG A 1 125 ? 9.439 -4.921 -16.028 1.00 84.81 125 ARG A CA 1
ATOM 1012 C C . ARG A 1 125 ? 8.207 -5.097 -15.133 1.00 84.81 125 ARG A C 1
ATOM 1014 O O . ARG A 1 125 ? 7.145 -4.562 -15.441 1.00 84.81 125 ARG A O 1
ATOM 1021 N N . TRP A 1 126 ? 8.351 -5.786 -14.000 1.00 82.12 126 TRP A N 1
ATOM 1022 C CA . TRP A 1 126 ? 7.260 -5.975 -13.036 1.00 82.12 126 TRP A CA 1
ATOM 1023 C C . TRP A 1 126 ? 6.791 -4.665 -12.396 1.00 82.12 126 TRP A C 1
ATOM 1025 O O . TRP A 1 126 ? 5.587 -4.425 -12.292 1.00 82.12 126 TRP A O 1
ATOM 1035 N N . ARG A 1 127 ? 7.723 -3.783 -12.016 1.00 79.38 127 ARG A N 1
ATOM 1036 C CA . ARG A 1 127 ? 7.394 -2.457 -11.466 1.00 79.38 127 ARG A CA 1
ATOM 1037 C C . ARG A 1 127 ? 6.630 -1.602 -12.475 1.00 79.38 127 ARG A C 1
ATOM 1039 O O . ARG A 1 127 ? 5.643 -0.975 -12.109 1.00 79.38 127 ARG A O 1
ATOM 1046 N N . MET A 1 128 ? 7.000 -1.644 -13.755 1.00 78.56 128 MET A N 1
ATOM 1047 C CA . MET A 1 128 ? 6.245 -0.974 -14.817 1.00 78.56 128 MET A CA 1
ATOM 1048 C C . MET A 1 128 ? 4.834 -1.548 -14.972 1.00 78.56 128 MET A C 1
ATOM 1050 O O . MET A 1 128 ? 3.870 -0.783 -15.035 1.00 78.56 128 MET A O 1
ATOM 1054 N N . LEU A 1 129 ? 4.692 -2.879 -14.982 1.00 77.25 129 LEU A N 1
ATOM 1055 C CA . LEU A 1 129 ? 3.386 -3.545 -15.044 1.00 77.25 129 LEU A CA 1
ATOM 1056 C C . LEU A 1 129 ? 2.475 -3.144 -13.871 1.00 77.25 129 LEU A C 1
ATOM 1058 O O . LEU A 1 129 ? 1.265 -3.029 -14.057 1.00 77.25 129 LEU A O 1
ATOM 1062 N N . ALA A 1 130 ? 3.032 -2.846 -12.691 1.00 72.12 130 ALA A N 1
ATOM 1063 C CA . ALA A 1 130 ? 2.280 -2.354 -11.530 1.00 72.12 130 ALA A CA 1
ATOM 1064 C C . ALA A 1 130 ? 1.626 -0.971 -11.738 1.00 72.12 130 ALA A C 1
ATOM 1066 O O . ALA A 1 130 ? 0.820 -0.532 -10.920 1.00 72.12 130 ALA A O 1
ATOM 1067 N N . HIS A 1 131 ? 1.909 -0.271 -12.837 1.00 69.25 131 HIS A N 1
ATOM 1068 C CA . HIS A 1 131 ? 1.227 0.977 -13.191 1.00 69.25 131 HIS A CA 1
ATOM 1069 C C . HIS A 1 131 ? 0.135 0.804 -14.249 1.00 69.25 131 HIS A C 1
ATOM 1071 O O . HIS A 1 131 ? -0.573 1.768 -14.562 1.00 69.25 131 HIS A O 1
ATOM 1077 N N . LEU A 1 132 ? -0.027 -0.404 -14.792 1.00 68.12 132 LEU A N 1
ATOM 1078 C CA . LEU A 1 132 ? -0.910 -0.666 -15.921 1.00 68.12 132 LEU A CA 1
ATOM 1079 C C . LEU A 1 132 ? -2.201 -1.346 -15.474 1.00 68.12 132 LEU A C 1
ATOM 1081 O O . LEU A 1 132 ? -2.218 -2.192 -14.587 1.00 68.12 132 LEU A O 1
ATOM 1085 N N . ALA A 1 133 ? -3.300 -0.969 -16.125 1.00 59.88 133 ALA A N 1
ATOM 1086 C CA . ALA A 1 133 ? -4.597 -1.634 -15.984 1.00 59.88 133 ALA A CA 1
ATOM 1087 C C . ALA A 1 133 ? -4.798 -2.751 -17.029 1.00 59.88 133 ALA A C 1
ATOM 1089 O O . ALA A 1 133 ? -5.907 -3.260 -17.176 1.00 59.88 133 ALA A O 1
ATOM 1090 N N . VAL A 1 134 ? -3.760 -3.078 -17.807 1.00 54.84 134 VAL A N 1
ATOM 1091 C CA . VAL A 1 134 ? -3.855 -3.973 -18.967 1.00 54.84 134 VAL A CA 1
ATOM 1092 C C . VAL A 1 134 ? -3.604 -5.422 -18.531 1.00 54.84 134 VAL A C 1
ATOM 1094 O O . VAL A 1 134 ? -2.688 -5.665 -17.740 1.00 54.84 134 VAL A O 1
ATOM 1097 N N . PRO A 1 135 ? -4.389 -6.396 -19.024 1.00 52.53 135 PRO A N 1
ATOM 1098 C CA . PRO A 1 135 ? -4.057 -7.805 -18.887 1.00 52.53 135 PRO A CA 1
ATOM 1099 C C . PRO A 1 135 ? -2.799 -8.134 -19.699 1.00 52.53 135 PRO A C 1
ATOM 1101 O O . PRO A 1 135 ? -2.753 -7.900 -20.898 1.00 52.53 135 PRO A O 1
ATOM 1104 N N . ALA A 1 136 ? -1.792 -8.706 -19.050 1.00 56.31 136 ALA A N 1
ATOM 1105 C CA . ALA A 1 136 ? -0.601 -9.252 -19.694 1.00 56.31 136 ALA A CA 1
ATOM 1106 C C . ALA A 1 136 ? -0.357 -10.711 -19.251 1.00 56.31 136 ALA A C 1
ATOM 1108 O O . ALA A 1 136 ? 0.711 -11.021 -18.717 1.00 56.31 136 ALA A O 1
ATOM 1109 N N . PRO A 1 137 ? -1.345 -11.618 -19.419 1.00 55.88 137 PRO A N 1
ATOM 1110 C CA . PRO A 1 137 ? -1.210 -13.021 -19.021 1.00 55.88 137 PRO A CA 1
ATOM 1111 C C . PRO A 1 137 ? -0.038 -13.716 -19.727 1.00 55.88 137 PRO A C 1
ATOM 1113 O O . PRO A 1 137 ? 0.593 -14.581 -19.133 1.00 55.88 137 PRO A O 1
ATOM 1116 N N . GLU A 1 138 ? 0.312 -13.280 -20.939 1.00 57.50 138 GLU A N 1
ATOM 1117 C CA . GLU A 1 138 ? 1.441 -13.806 -21.721 1.00 57.50 138 GLU A CA 1
ATOM 1118 C C . GLU A 1 138 ? 2.816 -13.510 -21.096 1.00 57.50 138 GLU A C 1
ATOM 1120 O O . GLU A 1 138 ? 3.797 -14.172 -21.418 1.00 57.50 138 GLU A O 1
ATOM 1125 N N . ILE A 1 139 ? 2.898 -12.542 -20.176 1.00 65.31 139 ILE A N 1
ATOM 1126 C CA . ILE A 1 139 ? 4.155 -12.106 -19.546 1.00 65.31 139 ILE A CA 1
ATOM 1127 C C . ILE A 1 139 ? 4.374 -12.808 -18.190 1.00 65.31 139 ILE A C 1
ATOM 1129 O O . ILE A 1 139 ? 5.447 -12.701 -17.594 1.00 65.31 139 ILE A O 1
ATOM 1133 N N . CYS A 1 140 ? 3.378 -13.547 -17.686 1.00 70.50 140 CYS A N 1
ATOM 1134 C CA . CYS A 1 140 ? 3.392 -14.054 -16.319 1.00 70.50 140 CYS A CA 1
ATOM 1135 C C . CYS A 1 140 ? 3.859 -15.517 -16.224 1.00 70.50 140 CYS A C 1
ATOM 1137 O O . CYS A 1 140 ? 3.184 -16.403 -16.753 1.00 70.50 140 CYS A O 1
ATOM 1139 N N . PRO A 1 141 ? 4.981 -15.809 -15.537 1.00 77.50 141 PRO A N 1
ATOM 1140 C CA . PRO A 1 141 ? 5.441 -17.179 -15.363 1.00 77.50 141 PRO A CA 1
ATOM 1141 C C . PRO A 1 141 ? 4.485 -17.988 -14.472 1.00 77.50 141 PRO A C 1
ATOM 1143 O O . PRO A 1 141 ? 3.795 -17.451 -13.609 1.00 77.50 141 PRO A O 1
ATOM 1146 N N . ALA A 1 142 ? 4.475 -19.313 -14.635 1.00 83.00 142 ALA A N 1
ATOM 1147 C CA . ALA A 1 142 ? 3.620 -20.201 -13.838 1.00 83.00 142 ALA A CA 1
ATOM 1148 C C . ALA A 1 142 ? 3.957 -20.180 -12.333 1.00 83.00 142 ALA A C 1
ATOM 1150 O O . ALA A 1 142 ? 3.086 -20.393 -11.490 1.00 83.00 142 ALA A O 1
ATOM 1151 N N . HIS A 1 143 ? 5.207 -19.869 -11.985 1.00 85.19 143 HIS A N 1
ATOM 1152 C CA . HIS A 1 143 ? 5.709 -19.834 -10.613 1.00 85.19 143 HIS A CA 1
ATOM 1153 C C . HIS A 1 143 ? 6.290 -18.465 -10.270 1.00 85.19 143 HIS A C 1
ATOM 1155 O O . HIS A 1 143 ? 6.696 -17.715 -11.159 1.00 85.19 143 HIS A O 1
ATOM 1161 N N . VAL A 1 144 ? 6.328 -18.160 -8.971 1.00 86.88 144 VAL A N 1
ATOM 1162 C CA . VAL A 1 144 ? 6.999 -16.961 -8.466 1.00 86.88 144 VAL A CA 1
ATOM 1163 C C . VAL A 1 144 ? 8.475 -17.038 -8.879 1.00 86.88 144 VAL A C 1
ATOM 1165 O O . VAL A 1 144 ? 9.090 -18.091 -8.685 1.00 86.88 144 VAL A O 1
ATOM 1168 N N . PRO A 1 145 ? 9.050 -15.971 -9.461 1.00 87.56 145 PRO A N 1
ATOM 1169 C CA . PRO A 1 145 ? 10.469 -15.942 -9.803 1.00 87.56 145 PRO A CA 1
ATOM 1170 C C . PRO A 1 145 ? 11.361 -16.244 -8.592 1.00 87.56 145 PRO A C 1
ATOM 1172 O O . PRO A 1 145 ? 11.043 -15.851 -7.475 1.00 87.56 145 PRO A O 1
ATOM 1175 N N . ALA A 1 146 ? 12.491 -16.921 -8.810 1.00 85.62 146 ALA A N 1
ATOM 1176 C CA . ALA A 1 146 ? 13.395 -17.313 -7.723 1.00 85.62 146 ALA A CA 1
ATOM 1177 C C . ALA A 1 146 ? 14.278 -16.158 -7.212 1.00 85.62 146 ALA A C 1
ATOM 1179 O O . ALA A 1 146 ? 14.695 -16.160 -6.056 1.00 85.62 146 ALA A O 1
ATOM 1180 N N . ALA A 1 147 ? 14.590 -15.176 -8.066 1.00 87.06 147 ALA A N 1
ATOM 1181 C CA . ALA A 1 147 ? 15.429 -14.041 -7.691 1.00 87.06 147 ALA A CA 1
ATOM 1182 C C . ALA A 1 147 ? 14.668 -13.106 -6.724 1.00 87.06 147 ALA A C 1
ATOM 1184 O O . ALA A 1 147 ? 13.580 -12.662 -7.091 1.00 87.06 147 ALA A O 1
ATOM 1185 N N . PRO A 1 148 ? 15.207 -12.751 -5.538 1.00 86.06 148 PRO A N 1
ATOM 1186 C CA . PRO A 1 148 ? 14.457 -12.031 -4.499 1.00 86.06 148 PRO A CA 1
ATOM 1187 C C . PRO A 1 148 ? 13.820 -10.711 -4.953 1.00 86.06 148 PRO A C 1
ATOM 1189 O O . PRO A 1 148 ? 12.649 -10.458 -4.665 1.00 86.06 148 PRO A O 1
ATOM 1192 N N . ASP A 1 149 ? 14.557 -9.889 -5.704 1.00 84.56 149 ASP A N 1
ATOM 1193 C CA . ASP A 1 149 ? 14.062 -8.592 -6.184 1.00 84.56 149 ASP A CA 1
ATOM 1194 C C . ASP A 1 149 ? 12.985 -8.740 -7.260 1.00 84.56 149 ASP A C 1
ATOM 1196 O O . ASP A 1 149 ? 12.031 -7.956 -7.314 1.00 84.56 149 ASP A O 1
ATOM 1200 N N . GLU A 1 150 ? 13.115 -9.762 -8.109 1.00 87.06 150 GLU A N 1
ATOM 1201 C CA . GLU A 1 150 ? 12.101 -10.083 -9.106 1.00 87.06 150 GLU A CA 1
ATOM 1202 C C . GLU A 1 150 ? 10.857 -10.668 -8.434 1.00 87.06 150 GLU A C 1
ATOM 1204 O O . GLU A 1 150 ? 9.749 -10.238 -8.741 1.00 87.06 150 GLU A O 1
ATOM 1209 N N . ALA A 1 151 ? 11.033 -11.580 -7.474 1.00 89.81 151 ALA A N 1
ATOM 1210 C CA . ALA A 1 151 ? 9.962 -12.171 -6.680 1.00 89.81 151 ALA A CA 1
ATOM 1211 C C . ALA A 1 151 ? 9.154 -11.089 -5.962 1.00 89.81 151 ALA A C 1
ATOM 1213 O O . ALA A 1 151 ? 7.929 -11.072 -6.053 1.00 89.81 151 ALA A O 1
ATOM 1214 N N . LEU A 1 152 ? 9.828 -10.142 -5.301 1.00 90.81 152 LE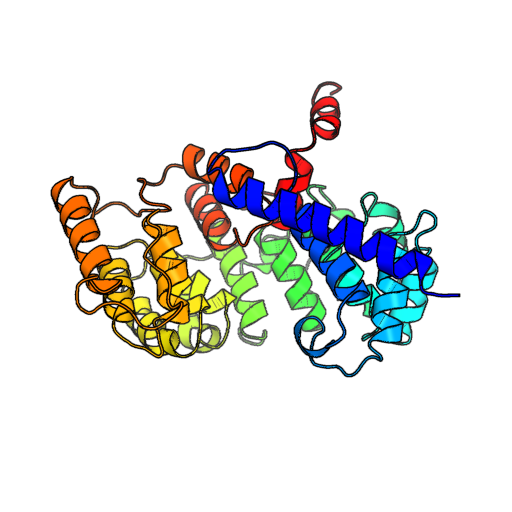U A N 1
ATOM 1215 C CA . LEU A 1 152 ? 9.180 -9.014 -4.641 1.00 90.81 152 LEU A CA 1
ATOM 1216 C C . LEU A 1 152 ? 8.360 -8.181 -5.633 1.00 90.81 152 LEU A C 1
ATOM 1218 O O . LEU A 1 152 ? 7.195 -7.880 -5.368 1.00 90.81 152 LEU A O 1
ATOM 1222 N N . ALA A 1 153 ? 8.948 -7.808 -6.772 1.00 87.00 153 ALA A N 1
ATOM 1223 C CA . ALA A 1 153 ? 8.263 -6.999 -7.775 1.00 87.00 153 ALA A CA 1
ATOM 1224 C C . ALA A 1 153 ? 7.070 -7.746 -8.405 1.00 87.00 153 ALA A C 1
ATOM 1226 O O . ALA A 1 153 ? 5.989 -7.169 -8.550 1.00 87.00 153 ALA A O 1
ATOM 1227 N N . ALA A 1 154 ? 7.234 -9.036 -8.707 1.00 88.38 154 ALA A N 1
ATOM 1228 C CA . ALA A 1 154 ? 6.194 -9.904 -9.242 1.00 88.38 154 ALA A CA 1
ATOM 1229 C C . ALA A 1 154 ? 5.052 -10.113 -8.239 1.00 88.38 154 ALA A C 1
ATOM 1231 O O . ALA A 1 154 ? 3.888 -9.999 -8.607 1.00 88.38 154 ALA A O 1
ATOM 1232 N N . LEU A 1 155 ? 5.352 -10.361 -6.961 1.00 91.75 155 LEU A N 1
ATOM 1233 C CA . LEU A 1 155 ? 4.344 -10.542 -5.912 1.00 91.75 155 LEU A CA 1
ATOM 1234 C C . LEU A 1 155 ? 3.592 -9.243 -5.608 1.00 91.75 155 LEU A C 1
ATOM 1236 O O . LEU A 1 155 ? 2.376 -9.288 -5.424 1.00 91.75 155 LEU A O 1
ATOM 1240 N N . ARG A 1 156 ? 4.279 -8.092 -5.608 1.00 88.50 156 ARG A N 1
ATOM 1241 C CA . ARG A 1 156 ? 3.654 -6.760 -5.506 1.00 88.50 156 ARG A CA 1
ATOM 1242 C C . ARG A 1 156 ? 2.624 -6.548 -6.602 1.00 88.50 156 ARG A C 1
ATOM 1244 O O . ARG A 1 156 ? 1.466 -6.255 -6.320 1.00 88.50 156 ARG A O 1
ATOM 1251 N N . TRP A 1 157 ? 3.046 -6.742 -7.847 1.00 86.06 157 TRP A N 1
ATOM 1252 C CA . TRP A 1 157 ? 2.167 -6.645 -9.003 1.00 86.06 157 TRP A CA 1
ATOM 1253 C C . TRP A 1 157 ? 1.018 -7.666 -8.913 1.00 86.06 157 TRP A C 1
ATOM 1255 O O . TRP A 1 157 ? -0.157 -7.315 -9.027 1.00 86.06 157 TRP A O 1
ATOM 1265 N N . GLY A 1 158 ? 1.343 -8.929 -8.641 1.00 87.94 158 GLY A N 1
ATOM 1266 C CA . GLY A 1 158 ? 0.391 -10.026 -8.668 1.00 87.94 158 GLY A CA 1
ATOM 1267 C C . GLY A 1 158 ? -0.655 -9.939 -7.562 1.00 87.94 158 GLY A C 1
ATOM 1268 O O . GLY A 1 158 ? -1.801 -10.318 -7.788 1.00 87.94 158 GLY A O 1
ATOM 1269 N N . ALA A 1 159 ? -0.327 -9.407 -6.382 1.00 89.12 159 ALA A N 1
ATOM 1270 C CA . ALA A 1 159 ? -1.270 -9.299 -5.270 1.00 89.12 159 ALA A CA 1
ATOM 1271 C C . ALA A 1 159 ? -2.532 -8.503 -5.642 1.00 89.12 159 ALA A C 1
ATOM 1273 O O . ALA A 1 159 ? -3.633 -8.911 -5.260 1.00 89.12 159 ALA A O 1
ATOM 1274 N N . ASP A 1 160 ? -2.383 -7.449 -6.448 1.00 82.25 160 ASP A N 1
ATOM 1275 C CA . ASP A 1 160 ? -3.460 -6.527 -6.826 1.00 82.25 160 ASP A CA 1
ATOM 1276 C C . ASP A 1 160 ? -4.129 -6.869 -8.174 1.00 82.25 160 ASP A C 1
ATOM 1278 O O . ASP A 1 160 ? -5.138 -6.256 -8.552 1.00 82.25 160 ASP A O 1
ATOM 1282 N N . VAL A 1 161 ? -3.624 -7.888 -8.881 1.00 81.88 161 VAL A N 1
ATOM 1283 C CA . VAL A 1 161 ? -4.051 -8.232 -10.243 1.00 81.88 161 VAL A CA 1
ATOM 1284 C C . VAL A 1 161 ? -4.779 -9.591 -10.321 1.00 81.88 161 VAL A C 1
ATOM 1286 O O . VAL A 1 161 ? -4.171 -10.630 -10.073 1.00 81.88 161 VAL A O 1
ATOM 1289 N N . PRO A 1 162 ? -6.070 -9.637 -10.720 1.00 80.69 162 PRO A N 1
ATOM 1290 C CA . PRO A 1 162 ? -6.913 -10.834 -10.683 1.00 80.69 162 PRO A CA 1
ATOM 1291 C C . PRO A 1 162 ? -6.382 -12.039 -11.452 1.00 80.69 162 PRO A C 1
ATOM 1293 O O . PRO A 1 162 ? -6.650 -13.166 -11.054 1.00 80.69 162 PRO A O 1
ATOM 1296 N N . TRP A 1 163 ? -5.651 -11.808 -12.541 1.00 79.19 163 TRP A N 1
ATOM 1297 C CA . TRP A 1 163 ? -5.166 -12.855 -13.439 1.00 79.19 163 TRP A CA 1
ATOM 1298 C C . TRP A 1 163 ? -3.762 -13.368 -13.091 1.00 79.19 163 TRP A C 1
ATOM 1300 O O . TRP A 1 163 ? -3.256 -14.250 -13.777 1.00 79.19 163 TRP A O 1
ATOM 1310 N N . ALA A 1 164 ? -3.131 -12.860 -12.026 1.00 86.19 164 ALA A N 1
ATOM 1311 C CA . ALA A 1 164 ? -1.908 -13.466 -11.509 1.00 86.19 164 ALA A CA 1
ATOM 1312 C C . ALA A 1 164 ? -2.178 -14.921 -11.057 1.00 86.19 164 ALA A C 1
ATOM 1314 O O . ALA A 1 164 ? -3.223 -15.163 -10.435 1.00 86.19 164 ALA A O 1
ATOM 1315 N N . PRO A 1 165 ? -1.270 -15.879 -11.332 1.00 88.75 165 PRO A N 1
ATOM 1316 C CA . PRO A 1 165 ? -1.485 -17.288 -11.023 1.00 88.75 165 PRO A CA 1
ATOM 1317 C C . PRO A 1 165 ? -1.821 -17.509 -9.546 1.00 88.75 165 PRO A C 1
ATOM 1319 O O . PRO A 1 165 ? -1.101 -17.071 -8.652 1.00 88.75 165 PRO A O 1
ATOM 1322 N N . ALA A 1 166 ? -2.921 -18.214 -9.274 1.00 89.56 166 ALA A N 1
ATOM 1323 C CA . ALA A 1 166 ? -3.377 -18.461 -7.905 1.00 89.56 166 ALA A CA 1
ATOM 1324 C C . ALA A 1 166 ? -2.346 -19.246 -7.071 1.00 89.56 166 ALA A C 1
ATOM 1326 O O . ALA A 1 166 ? -2.232 -19.028 -5.862 1.00 89.56 166 ALA A O 1
ATOM 1327 N N . ASP A 1 167 ? -1.575 -20.123 -7.718 1.00 91.62 167 ASP A N 1
ATOM 1328 C CA . ASP A 1 167 ? -0.568 -20.955 -7.059 1.00 91.62 167 ASP A CA 1
ATOM 1329 C C . ASP A 1 167 ? 0.574 -20.137 -6.449 1.00 91.62 167 ASP A C 1
ATOM 1331 O O . ASP A 1 167 ? 1.131 -20.558 -5.437 1.00 91.62 167 ASP A O 1
ATOM 1335 N N . TRP A 1 168 ? 0.844 -18.924 -6.953 1.00 93.19 168 TRP A N 1
ATOM 1336 C CA . TRP A 1 168 ? 1.805 -18.002 -6.334 1.00 93.19 168 TRP A CA 1
ATOM 1337 C C . TRP A 1 168 ? 1.444 -17.662 -4.888 1.00 93.19 168 TRP A C 1
ATOM 1339 O O . TRP A 1 168 ? 2.321 -17.355 -4.087 1.00 93.19 168 TRP A O 1
ATOM 1349 N N . PHE A 1 169 ? 0.156 -17.710 -4.545 1.00 95.12 169 PHE A N 1
ATOM 1350 C CA . PHE A 1 169 ? -0.371 -17.219 -3.274 1.00 95.12 169 PHE A CA 1
ATOM 1351 C C . PHE A 1 169 ? -0.935 -18.320 -2.371 1.00 95.12 169 PHE A C 1
ATOM 1353 O O . PHE A 1 169 ? -1.237 -18.074 -1.204 1.00 95.12 169 PHE A O 1
ATOM 1360 N N . ARG A 1 170 ? -1.114 -19.537 -2.897 1.00 93.44 170 ARG A N 1
ATOM 1361 C CA . ARG A 1 170 ? -1.721 -20.660 -2.165 1.00 93.44 170 ARG A CA 1
ATOM 1362 C C . ARG A 1 170 ? -0.777 -21.254 -1.114 1.00 93.44 170 ARG A C 1
ATOM 1364 O O . ARG A 1 170 ? -1.229 -21.730 -0.067 1.00 93.44 170 ARG A O 1
ATOM 1371 N N . HIS A 1 171 ? 0.524 -21.217 -1.390 1.00 92.06 171 HIS A N 1
ATOM 1372 C CA . HIS A 1 171 ? 1.564 -21.815 -0.560 1.00 92.06 171 HIS A CA 1
ATOM 1373 C C . HIS A 1 171 ? 2.582 -20.742 -0.158 1.00 92.06 171 HIS A C 1
ATOM 1375 O O . HIS A 1 171 ? 3.517 -20.493 -0.913 1.00 92.06 171 HIS A O 1
ATOM 1381 N N . PRO A 1 172 ? 2.386 -20.082 1.003 1.00 92.56 172 PRO A N 1
ATOM 1382 C CA . PRO A 1 172 ? 3.329 -19.088 1.493 1.00 92.56 172 PRO A CA 1
ATOM 1383 C C . PRO A 1 172 ? 4.721 -19.691 1.657 1.00 92.56 172 PRO A C 1
ATOM 1385 O O . PRO A 1 172 ? 4.854 -20.742 2.289 1.00 92.56 172 PRO A O 1
ATOM 1388 N N . ASP A 1 173 ? 5.728 -19.024 1.107 1.00 91.31 173 ASP A N 1
ATOM 1389 C CA .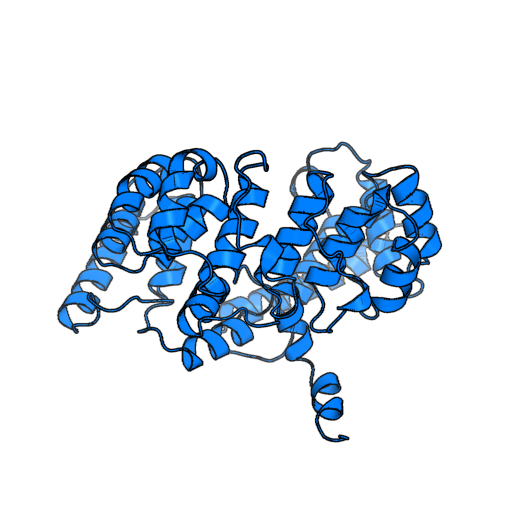 ASP A 1 173 ? 7.124 -19.432 1.207 1.00 91.31 173 ASP A CA 1
ATOM 1390 C C . ASP A 1 173 ? 7.807 -18.625 2.324 1.00 91.31 173 ASP A C 1
ATOM 1392 O O . ASP A 1 173 ? 8.070 -17.433 2.154 1.00 91.31 173 ASP A O 1
ATOM 1396 N N . PRO A 1 174 ? 8.089 -19.240 3.489 1.00 87.50 174 PRO A N 1
ATOM 1397 C CA . PRO A 1 174 ? 8.691 -18.541 4.619 1.00 87.50 174 PRO A CA 1
ATOM 1398 C C . PRO A 1 174 ? 10.153 -18.139 4.377 1.00 87.50 174 PRO A C 1
ATOM 1400 O O . PRO A 1 174 ? 10.710 -17.421 5.203 1.00 87.50 174 PRO A O 1
ATOM 1403 N N . THR A 1 175 ? 10.782 -18.605 3.292 1.00 90.06 175 THR A N 1
ATOM 1404 C CA . THR A 1 175 ? 12.155 -18.228 2.927 1.00 90.06 175 THR A CA 1
ATOM 1405 C C . THR A 1 175 ? 12.223 -16.890 2.189 1.00 90.06 175 THR A C 1
ATOM 1407 O O . THR A 1 175 ? 13.300 -16.302 2.083 1.00 90.06 175 THR A O 1
ATOM 1410 N N . LEU A 1 176 ? 11.080 -16.372 1.721 1.00 91.25 176 LEU A N 1
ATOM 1411 C CA . LEU A 1 176 ? 11.005 -15.057 1.097 1.00 91.25 176 LEU A CA 1
ATOM 1412 C C . LEU A 1 176 ? 11.352 -13.943 2.097 1.00 91.25 176 LEU A C 1
ATOM 1414 O O . LEU A 1 176 ? 10.980 -14.022 3.273 1.00 91.25 176 LEU A O 1
ATOM 1418 N N . PRO A 1 177 ? 11.973 -12.843 1.629 1.00 91.81 177 PRO A N 1
ATOM 1419 C CA . PRO A 1 177 ? 12.125 -11.640 2.435 1.00 91.81 177 PRO A CA 1
ATOM 1420 C C . PRO A 1 177 ? 10.775 -11.170 3.014 1.00 91.81 177 PRO A C 1
ATOM 1422 O O . PRO A 1 177 ? 9.761 -11.265 2.313 1.00 91.81 177 PRO A O 1
ATOM 1425 N N . PRO A 1 178 ? 10.740 -10.599 4.236 1.00 92.00 178 PRO A N 1
ATOM 1426 C CA . PRO A 1 178 ? 9.511 -10.182 4.923 1.00 92.00 178 PRO A CA 1
ATOM 1427 C C . PRO A 1 178 ? 8.518 -9.397 4.062 1.00 92.00 178 PRO A C 1
ATOM 1429 O O . PRO A 1 178 ? 7.320 -9.674 4.062 1.00 92.00 178 PRO A O 1
ATOM 1432 N N . GLU A 1 179 ? 9.027 -8.442 3.285 1.00 91.94 179 GLU A N 1
ATOM 1433 C CA . GLU A 1 179 ? 8.217 -7.616 2.395 1.00 91.94 179 GLU A CA 1
ATOM 1434 C C . GLU A 1 179 ? 7.573 -8.458 1.276 1.00 91.94 179 GLU A C 1
ATOM 1436 O O . GLU A 1 179 ? 6.368 -8.356 1.047 1.00 91.94 179 GLU A O 1
ATOM 1441 N N . ALA A 1 180 ? 8.335 -9.342 0.620 1.00 93.50 180 ALA A N 1
ATOM 1442 C CA . ALA A 1 180 ? 7.830 -10.225 -0.435 1.00 93.50 180 ALA A CA 1
ATOM 1443 C C . ALA A 1 180 ? 6.807 -11.231 0.116 1.00 93.50 180 ALA A C 1
ATOM 1445 O O . ALA A 1 180 ? 5.731 -11.395 -0.464 1.00 93.50 180 ALA A O 1
ATOM 1446 N N . LEU A 1 181 ? 7.089 -11.825 1.280 1.00 95.00 181 LEU A N 1
ATOM 1447 C CA . LEU A 1 181 ? 6.147 -12.685 1.996 1.00 95.00 181 LEU A CA 1
ATOM 1448 C C . LEU A 1 181 ? 4.845 -11.936 2.327 1.00 95.00 181 LEU A C 1
ATOM 1450 O O . LEU A 1 181 ? 3.755 -12.477 2.142 1.00 95.00 181 LEU A O 1
ATOM 1454 N N . GLY A 1 182 ? 4.931 -10.674 2.758 1.00 94.25 182 GLY A N 1
ATOM 1455 C CA . GLY A 1 182 ? 3.766 -9.821 3.000 1.00 94.25 182 GLY A CA 1
ATOM 1456 C C . GLY A 1 182 ? 2.885 -9.649 1.757 1.00 94.25 182 GLY A C 1
ATOM 1457 O O . GLY A 1 182 ? 1.661 -9.774 1.842 1.00 94.25 182 GLY A O 1
ATOM 1458 N N . TRP A 1 183 ? 3.489 -9.430 0.587 1.00 94.19 183 TRP A N 1
ATOM 1459 C CA . TRP A 1 183 ? 2.763 -9.344 -0.687 1.00 94.19 183 TRP A CA 1
ATOM 1460 C C . TRP A 1 183 ? 2.160 -10.688 -1.118 1.00 94.19 183 TRP A C 1
ATOM 1462 O O . TRP A 1 183 ? 1.012 -10.729 -1.570 1.00 94.19 183 TRP A O 1
ATOM 1472 N N . GLN A 1 184 ? 2.867 -11.797 -0.892 1.00 95.50 184 GLN A N 1
ATOM 1473 C CA . GLN A 1 184 ? 2.344 -13.141 -1.145 1.00 95.50 184 GLN A CA 1
ATOM 1474 C C . GLN A 1 184 ? 1.115 -13.448 -0.272 1.00 95.50 184 GLN A C 1
ATOM 1476 O O . GLN A 1 184 ? 0.062 -13.861 -0.767 1.00 95.50 184 GLN A O 1
ATOM 1481 N N . LEU A 1 185 ? 1.212 -13.189 1.034 1.00 96.06 185 LEU A N 1
ATOM 1482 C CA . LEU A 1 185 ? 0.127 -13.423 1.985 1.00 96.06 185 LEU A CA 1
ATOM 1483 C C . LEU A 1 185 ? -1.080 -12.520 1.711 1.00 96.06 185 LEU A C 1
ATOM 1485 O O . LEU A 1 185 ? -2.215 -12.996 1.766 1.00 96.06 185 LEU A O 1
ATOM 1489 N N . ARG A 1 186 ? -0.858 -11.250 1.343 1.00 94.44 186 ARG A N 1
ATOM 1490 C CA . ARG A 1 186 ? -1.923 -10.348 0.874 1.00 94.44 186 ARG A CA 1
ATOM 1491 C C . ARG A 1 186 ? -2.666 -10.944 -0.311 1.00 94.44 186 ARG A C 1
ATOM 1493 O O . ARG A 1 186 ? -3.896 -11.002 -0.289 1.00 94.44 186 ARG A O 1
ATOM 1500 N N . GLY A 1 187 ? -1.930 -11.372 -1.338 1.00 94.56 187 GLY A N 1
ATOM 1501 C CA . GLY A 1 187 ? -2.522 -11.931 -2.547 1.00 94.56 187 GLY A CA 1
ATOM 1502 C C . GLY A 1 187 ? -3.387 -13.155 -2.247 1.00 94.56 187 GLY A C 1
ATOM 1503 O O . GLY A 1 187 ? -4.471 -13.285 -2.822 1.00 94.56 187 GLY A O 1
ATOM 1504 N N . GLY A 1 188 ? -2.955 -13.997 -1.304 1.00 95.81 188 GLY A N 1
ATOM 1505 C CA . GLY A 1 188 ? -3.694 -15.179 -0.866 1.00 95.81 188 GLY A CA 1
ATOM 1506 C C . GLY A 1 188 ? -4.921 -14.845 -0.021 1.00 95.81 188 GLY A C 1
ATOM 1507 O O . GLY A 1 188 ? -5.980 -15.434 -0.237 1.00 95.81 188 GLY A O 1
ATOM 1508 N N . LEU A 1 189 ? -4.816 -13.865 0.881 1.00 94.88 189 LEU A N 1
ATOM 1509 C CA . LEU A 1 189 ? -5.935 -13.392 1.701 1.00 94.88 189 LEU A CA 1
ATOM 1510 C C . LEU A 1 189 ? -7.057 -12.809 0.842 1.00 94.88 189 LEU A C 1
ATOM 1512 O O . LEU A 1 189 ? -8.211 -13.209 0.956 1.00 94.88 189 LEU A O 1
ATOM 1516 N N . VAL A 1 190 ? -6.703 -11.872 -0.040 1.00 93.06 190 VAL A N 1
ATOM 1517 C CA . VAL A 1 190 ? -7.648 -11.152 -0.902 1.00 93.06 190 VAL A CA 1
ATOM 1518 C C . VAL A 1 190 ? -8.411 -12.102 -1.822 1.00 93.06 190 VAL A C 1
ATOM 1520 O O . VAL A 1 190 ? -9.577 -11.865 -2.111 1.00 93.06 190 VAL A O 1
ATOM 1523 N N . ARG A 1 191 ? -7.767 -13.182 -2.272 1.00 93.12 191 ARG A N 1
ATOM 1524 C CA . ARG A 1 191 ? -8.376 -14.214 -3.125 1.00 93.12 191 ARG A CA 1
ATOM 1525 C C . ARG A 1 191 ? -9.137 -15.289 -2.343 1.00 93.12 191 ARG A C 1
ATOM 1527 O O . ARG A 1 191 ? -9.632 -16.228 -2.956 1.00 93.12 191 ARG A O 1
ATOM 1534 N N . GLY A 1 192 ? -9.169 -15.218 -1.010 1.00 93.31 192 GLY A N 1
ATOM 1535 C CA . GLY A 1 192 ? -9.763 -16.257 -0.164 1.00 93.31 192 GLY A CA 1
ATOM 1536 C C . GLY A 1 192 ? -9.002 -17.591 -0.166 1.00 93.31 192 GLY A C 1
ATOM 1537 O O . GLY A 1 192 ? -9.541 -18.603 0.271 1.00 93.31 192 GLY A O 1
ATOM 1538 N N . LEU A 1 193 ? -7.754 -17.617 -0.644 1.00 95.12 193 LEU A N 1
ATOM 1539 C CA . LEU A 1 193 ? -6.899 -18.812 -0.660 1.00 95.12 193 LEU A CA 1
ATOM 1540 C C . LEU A 1 193 ? -6.272 -19.088 0.712 1.00 95.12 193 LEU A C 1
ATOM 1542 O O . LEU A 1 193 ? -5.911 -20.225 1.019 1.00 95.12 193 LEU A O 1
ATOM 1546 N N . LEU A 1 194 ? -6.119 -18.043 1.529 1.00 95.31 194 LEU A N 1
ATOM 1547 C CA . LEU A 1 194 ? -5.551 -18.115 2.869 1.00 95.31 194 LEU A CA 1
ATOM 1548 C C . LEU A 1 194 ? -6.533 -17.501 3.876 1.00 95.31 194 LEU A C 1
ATOM 1550 O O . LEU A 1 194 ? -6.938 -16.352 3.694 1.00 95.31 194 LEU A O 1
ATOM 1554 N N . PRO A 1 195 ? -6.893 -18.210 4.960 1.00 94.38 195 PRO A N 1
ATOM 1555 C CA . PRO A 1 195 ? -7.667 -17.607 6.036 1.00 94.38 195 PRO A CA 1
ATOM 1556 C C . PRO A 1 195 ? -6.798 -16.628 6.852 1.00 94.38 195 PRO A C 1
ATOM 1558 O O . PRO A 1 195 ? -5.581 -16.831 6.943 1.00 94.38 195 PRO A O 1
ATOM 1561 N N . PRO A 1 196 ? -7.396 -15.630 7.534 1.00 92.56 196 PRO A N 1
ATOM 1562 C CA . PRO A 1 196 ? -6.669 -14.688 8.394 1.00 92.56 196 PRO A CA 1
ATOM 1563 C C . PRO A 1 196 ? -5.748 -15.364 9.423 1.00 92.56 196 PRO A C 1
ATOM 1565 O O . PRO A 1 196 ? -4.617 -14.932 9.636 1.00 92.56 196 PRO A O 1
ATOM 1568 N N . SER A 1 197 ? -6.184 -16.488 10.002 1.00 92.00 197 SER A N 1
ATOM 1569 C CA . SER A 1 197 ? -5.402 -17.267 10.976 1.00 92.00 197 SER A CA 1
ATOM 1570 C C . SER A 1 197 ? -4.103 -17.838 10.404 1.00 92.00 197 SER A C 1
ATOM 1572 O O . SER A 1 1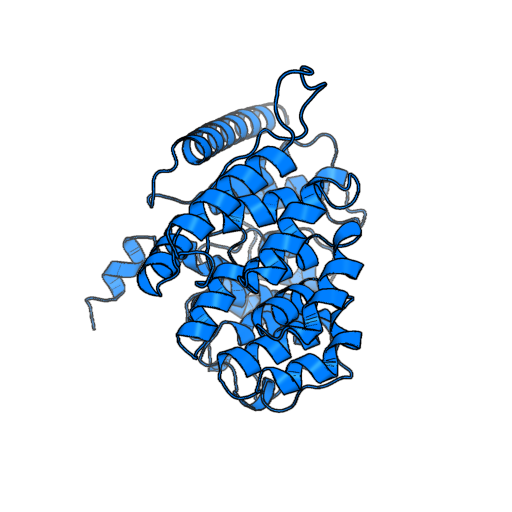97 ? -3.147 -18.065 11.143 1.00 92.00 197 SER A O 1
ATOM 1574 N N . ARG A 1 198 ? -4.031 -18.064 9.087 1.00 92.38 198 ARG A N 1
ATOM 1575 C CA . ARG A 1 198 ? -2.807 -18.528 8.430 1.00 92.38 198 ARG A CA 1
ATOM 1576 C C . ARG A 1 198 ? -1.771 -17.414 8.318 1.00 92.38 198 ARG A C 1
ATOM 1578 O O . ARG A 1 198 ? -0.591 -17.700 8.445 1.00 92.38 198 ARG A O 1
ATOM 1585 N N . ILE A 1 199 ? -2.203 -16.165 8.159 1.00 91.50 199 ILE A N 1
ATOM 1586 C CA . ILE A 1 199 ? -1.321 -14.986 8.116 1.00 91.50 199 ILE A CA 1
ATOM 1587 C C . ILE A 1 199 ? -0.714 -14.731 9.488 1.00 91.50 199 ILE A C 1
ATOM 1589 O O . ILE A 1 199 ? 0.483 -14.485 9.590 1.00 91.50 199 ILE A O 1
ATOM 1593 N N . GLN A 1 200 ? -1.517 -14.873 10.545 1.00 89.12 200 GLN A N 1
ATOM 1594 C CA . GLN A 1 200 ? -1.056 -14.720 11.924 1.00 89.12 200 GLN A CA 1
ATOM 1595 C C . GLN A 1 200 ? 0.134 -15.640 12.256 1.00 89.12 200 GLN A C 1
ATOM 1597 O O . GLN A 1 200 ? 1.034 -15.245 12.987 1.00 89.12 200 GLN A O 1
ATOM 1602 N N . ARG A 1 201 ? 0.209 -16.847 11.678 1.00 91.94 201 ARG A N 1
ATOM 1603 C CA . ARG A 1 201 ? 1.354 -17.759 11.892 1.00 91.94 201 ARG A CA 1
ATOM 1604 C C . ARG A 1 201 ? 2.690 -17.185 11.412 1.00 91.94 201 ARG A C 1
ATOM 1606 O O . ARG A 1 201 ? 3.733 -17.642 11.864 1.00 91.94 201 ARG A O 1
ATOM 1613 N N . HIS A 1 202 ? 2.655 -16.196 10.523 1.00 92.81 202 HIS A N 1
ATOM 1614 C CA . HIS A 1 202 ? 3.827 -15.506 9.994 1.00 92.81 202 HIS A CA 1
ATOM 1615 C C . HIS A 1 202 ? 4.068 -14.144 10.663 1.00 92.81 202 HIS A C 1
ATOM 1617 O O . HIS A 1 202 ? 4.912 -13.387 10.197 1.00 92.81 202 HIS A O 1
ATOM 1623 N N . GLU A 1 203 ? 3.365 -13.811 11.752 1.00 90.88 203 GLU A N 1
ATOM 1624 C CA . GLU A 1 203 ? 3.455 -12.505 12.421 1.00 90.88 203 GLU A CA 1
ATOM 1625 C C . GLU A 1 203 ? 4.897 -12.095 12.749 1.00 90.88 203 GLU A C 1
ATOM 1627 O O . GLU A 1 203 ? 5.291 -10.966 12.462 1.00 90.88 203 GLU A O 1
ATOM 1632 N N . ALA A 1 204 ? 5.705 -13.018 13.281 1.00 90.31 204 ALA A N 1
ATOM 1633 C CA . ALA A 1 204 ? 7.105 -12.750 13.607 1.00 90.31 204 ALA A CA 1
ATOM 1634 C C . ALA A 1 204 ? 7.931 -12.364 12.368 1.00 90.31 204 ALA A C 1
ATOM 1636 O O . ALA A 1 204 ? 8.710 -11.416 12.420 1.00 90.31 204 ALA A O 1
ATOM 1637 N N . SER A 1 205 ? 7.721 -13.055 11.244 1.00 90.69 205 SER A N 1
ATOM 1638 C CA . SER A 1 205 ? 8.380 -12.751 9.970 1.00 90.69 205 SER A CA 1
ATOM 1639 C C . SER A 1 205 ? 7.888 -11.432 9.370 1.00 90.69 205 SER A C 1
ATOM 1641 O O . SER A 1 205 ? 8.656 -10.730 8.724 1.00 90.69 205 SER A O 1
ATOM 1643 N N . LEU A 1 206 ? 6.617 -11.080 9.585 1.00 89.75 206 LEU A N 1
ATOM 1644 C CA . LEU A 1 206 ? 5.989 -9.883 9.022 1.00 89.75 206 LEU A CA 1
ATOM 1645 C C . LEU A 1 206 ? 6.297 -8.598 9.793 1.00 89.75 206 LEU A C 1
ATOM 1647 O O . LEU A 1 206 ? 6.242 -7.520 9.197 1.00 89.75 206 LEU A O 1
ATOM 1651 N N . ALA A 1 207 ? 6.626 -8.700 11.082 1.00 84.88 207 ALA A N 1
ATOM 1652 C CA . ALA A 1 207 ? 6.843 -7.558 11.970 1.00 84.88 207 ALA A CA 1
ATOM 1653 C C . ALA A 1 207 ? 7.936 -6.588 11.482 1.00 84.88 207 ALA A C 1
ATOM 1655 O O . ALA A 1 207 ? 7.862 -5.398 11.773 1.00 84.88 207 ALA A O 1
ATOM 1656 N N . GLY A 1 208 ? 8.915 -7.077 10.715 1.00 83.25 208 GLY A N 1
ATOM 1657 C CA . GLY A 1 208 ? 9.990 -6.266 10.133 1.00 83.25 208 GLY A CA 1
ATOM 1658 C C . GLY A 1 208 ? 9.658 -5.609 8.788 1.00 83.25 208 GLY A C 1
ATOM 1659 O O . GLY A 1 208 ? 10.561 -5.085 8.146 1.00 83.25 208 GLY A O 1
ATOM 1660 N N . SER A 1 209 ? 8.408 -5.674 8.316 1.00 90.25 209 SER A N 1
ATOM 1661 C CA . SER A 1 209 ? 8.021 -5.148 7.000 1.00 90.25 209 SER A CA 1
ATOM 1662 C C . SER A 1 209 ? 6.823 -4.209 7.070 1.00 90.25 209 SER A C 1
ATOM 1664 O O . SER A 1 209 ? 5.830 -4.480 7.753 1.00 90.25 209 SER A O 1
ATOM 1666 N N . ALA A 1 210 ? 6.876 -3.131 6.286 1.00 89.25 210 ALA A N 1
ATOM 1667 C CA . ALA A 1 210 ? 5.772 -2.188 6.179 1.00 89.25 210 ALA A CA 1
ATOM 1668 C C . ALA A 1 210 ? 4.503 -2.874 5.650 1.00 89.25 210 ALA A C 1
ATOM 1670 O O . ALA A 1 210 ? 3.411 -2.692 6.198 1.00 89.25 210 ALA A O 1
ATOM 1671 N N . GLN A 1 211 ? 4.644 -3.708 4.614 1.00 90.12 211 GLN A N 1
ATOM 1672 C CA . GLN A 1 211 ? 3.510 -4.440 4.065 1.00 90.12 211 GLN A CA 1
ATOM 1673 C C . GLN A 1 211 ? 2.944 -5.458 5.063 1.00 90.12 211 GLN A C 1
ATOM 1675 O O . GLN A 1 211 ? 1.723 -5.602 5.170 1.00 90.12 211 GLN A O 1
ATOM 1680 N N . GLY A 1 212 ? 3.807 -6.147 5.812 1.00 93.19 212 GLY A N 1
ATOM 1681 C CA . GLY A 1 212 ? 3.400 -7.123 6.816 1.00 93.19 212 GLY A CA 1
ATOM 1682 C C . GLY A 1 212 ? 2.601 -6.502 7.954 1.00 93.19 212 GLY A C 1
ATOM 1683 O O . GLY A 1 212 ? 1.528 -7.004 8.278 1.00 93.19 212 GLY A O 1
ATOM 1684 N N . LEU A 1 213 ? 3.050 -5.370 8.501 1.00 93.75 213 LEU A N 1
ATOM 1685 C CA . LEU A 1 213 ? 2.330 -4.649 9.560 1.00 93.75 213 LEU A CA 1
ATOM 1686 C C . LEU A 1 213 ? 0.939 -4.176 9.099 1.00 93.75 213 LEU A C 1
ATOM 1688 O O . LEU A 1 213 ? -0.051 -4.350 9.814 1.00 93.75 213 LEU A O 1
ATOM 1692 N N . ARG A 1 214 ? 0.823 -3.654 7.871 1.00 92.06 214 ARG A N 1
ATOM 1693 C CA . ARG A 1 214 ? -0.480 -3.293 7.278 1.00 92.06 214 ARG A CA 1
ATOM 1694 C C . ARG A 1 214 ? -1.389 -4.512 7.120 1.00 92.06 214 ARG A C 1
ATOM 1696 O O . ARG A 1 214 ? -2.572 -4.448 7.460 1.00 92.06 214 ARG A O 1
ATOM 1703 N N . LEU A 1 215 ? -0.837 -5.620 6.621 1.00 93.88 215 LEU A N 1
ATOM 1704 C CA . LEU A 1 215 ? -1.575 -6.862 6.404 1.00 93.88 215 LEU A CA 1
ATOM 1705 C C . LEU A 1 215 ? -2.071 -7.469 7.720 1.00 93.88 215 LEU A C 1
ATOM 1707 O O . LEU A 1 215 ? -3.224 -7.889 7.778 1.00 93.88 215 LEU A O 1
ATOM 1711 N N . LEU A 1 216 ? -1.240 -7.477 8.768 1.00 93.81 216 LEU A N 1
ATOM 1712 C CA . LEU A 1 216 ? -1.621 -7.938 10.106 1.00 93.81 216 LEU A CA 1
ATOM 1713 C C . LEU A 1 216 ? -2.852 -7.182 10.609 1.00 93.81 216 LEU A C 1
ATOM 1715 O O . LEU A 1 216 ? -3.825 -7.810 11.017 1.00 93.81 216 LEU A O 1
ATOM 1719 N N . GLY A 1 217 ? -2.860 -5.855 10.480 1.00 92.12 217 GLY A N 1
ATOM 1720 C CA . GLY A 1 217 ? -4.028 -5.036 10.800 1.00 92.12 217 GLY A CA 1
ATOM 1721 C C . GLY A 1 217 ? -5.277 -5.418 10.004 1.00 92.12 217 GLY A C 1
ATOM 1722 O O . GLY A 1 217 ? -6.352 -5.603 10.571 1.00 92.12 217 GLY A O 1
ATOM 1723 N N . ALA A 1 218 ? -5.127 -5.623 8.695 1.00 90.12 218 ALA A N 1
ATOM 1724 C CA . ALA A 1 218 ? -6.230 -5.985 7.806 1.00 90.12 218 ALA A CA 1
ATOM 1725 C C . ALA A 1 218 ? -6.836 -7.379 8.072 1.00 90.12 218 ALA A C 1
ATOM 1727 O O . ALA A 1 218 ? -7.930 -7.662 7.583 1.00 90.12 218 ALA A O 1
ATOM 1728 N N . THR A 1 219 ? -6.170 -8.246 8.848 1.00 90.00 219 THR A N 1
ATOM 1729 C CA . THR A 1 219 ? -6.745 -9.540 9.262 1.00 90.00 219 THR A CA 1
ATOM 1730 C C . THR A 1 219 ? -7.948 -9.391 10.194 1.00 90.00 219 THR A C 1
ATOM 1732 O O . THR A 1 219 ? -8.769 -10.305 10.267 1.00 90.00 219 THR A O 1
ATOM 1735 N N . GLY A 1 220 ? -8.046 -8.269 10.920 1.00 87.50 220 GLY A N 1
ATOM 1736 C CA . GLY A 1 220 ? -9.076 -8.031 11.935 1.00 87.50 220 GLY A CA 1
ATOM 1737 C C . GLY A 1 220 ? -8.963 -8.924 13.177 1.00 87.50 220 GLY A C 1
ATOM 1738 O O . GLY A 1 220 ? -9.899 -8.972 13.977 1.00 87.50 220 GLY A O 1
ATOM 1739 N N . LEU A 1 221 ? -7.856 -9.657 13.333 1.00 91.19 221 LEU A N 1
ATOM 1740 C CA . LEU A 1 221 ? -7.634 -10.561 14.455 1.00 91.19 221 LEU A CA 1
ATOM 1741 C C . LEU A 1 221 ? -7.122 -9.787 15.680 1.00 91.19 221 LEU A C 1
ATOM 1743 O O . LEU A 1 221 ? -6.039 -9.207 15.613 1.00 91.19 221 LEU A O 1
ATOM 1747 N N . PRO A 1 222 ? -7.810 -9.831 16.836 1.00 91.88 222 PRO A N 1
ATOM 1748 C CA . PRO A 1 222 ? -7.407 -9.063 18.017 1.00 91.88 222 PRO A CA 1
ATOM 1749 C C . PRO A 1 222 ? -6.017 -9.448 18.544 1.00 91.88 222 PRO A C 1
ATOM 1751 O O . PRO A 1 222 ? -5.354 -8.640 19.189 1.00 91.88 222 PRO A O 1
ATOM 1754 N N . GLN A 1 223 ? -5.552 -10.663 18.244 1.00 93.31 223 GLN A N 1
ATOM 1755 C CA . GLN A 1 223 ? -4.245 -11.168 18.658 1.00 93.31 223 GLN A CA 1
ATOM 1756 C C . GLN A 1 223 ? -3.071 -10.399 18.037 1.00 93.31 223 GLN A C 1
ATOM 1758 O O . GLN A 1 223 ? -1.979 -10.451 18.588 1.00 93.31 223 GLN A O 1
ATOM 1763 N N . VAL A 1 224 ? -3.278 -9.677 16.927 1.00 93.69 224 VAL A N 1
ATOM 1764 C CA . VAL A 1 224 ? -2.211 -8.902 16.267 1.00 93.69 224 VAL A CA 1
ATOM 1765 C C . VAL A 1 224 ? -2.029 -7.504 16.866 1.00 93.69 224 VAL A C 1
ATOM 1767 O O . VAL A 1 224 ? -1.029 -6.844 16.593 1.00 93.69 224 VAL A O 1
ATOM 1770 N N . LEU A 1 225 ? -2.982 -7.028 17.680 1.00 94.75 225 LEU A N 1
ATOM 1771 C CA . LEU A 1 225 ? -2.960 -5.670 18.233 1.00 94.75 225 LEU A CA 1
ATOM 1772 C C . LEU A 1 225 ? -1.731 -5.380 19.110 1.00 94.75 225 LEU A C 1
ATOM 1774 O O . LEU A 1 225 ? -1.162 -4.304 18.928 1.00 94.75 225 LEU A O 1
ATOM 1778 N N . PRO A 1 226 ? -1.269 -6.291 19.996 1.00 94.88 226 PRO A N 1
ATOM 1779 C CA . PRO A 1 226 ? -0.046 -6.067 20.767 1.00 94.88 226 PRO A CA 1
ATOM 1780 C C . PRO A 1 226 ? 1.167 -5.829 19.864 1.00 94.88 226 PRO A C 1
ATOM 1782 O O . PRO A 1 226 ? 1.903 -4.872 20.062 1.00 94.88 226 PRO A O 1
ATOM 1785 N N . ARG A 1 227 ? 1.307 -6.614 18.789 1.00 93.88 227 ARG A N 1
ATOM 1786 C CA . ARG A 1 227 ? 2.406 -6.452 17.831 1.00 93.88 227 ARG A CA 1
ATOM 1787 C C . ARG A 1 227 ? 2.383 -5.098 17.134 1.00 93.88 227 ARG A C 1
ATOM 1789 O O . ARG A 1 227 ? 3.429 -4.487 16.938 1.00 93.88 227 ARG A O 1
ATOM 1796 N N . LEU A 1 228 ? 1.197 -4.655 16.718 1.00 95.00 228 LEU A N 1
ATOM 1797 C CA . LEU A 1 228 ? 1.035 -3.357 16.069 1.00 95.00 228 LEU A CA 1
ATOM 1798 C C . LEU A 1 228 ? 1.308 -2.208 17.040 1.00 95.00 228 LEU A C 1
ATOM 1800 O O . LEU A 1 228 ? 1.871 -1.205 16.623 1.00 95.00 228 LEU A O 1
ATOM 1804 N N . LEU A 1 229 ? 0.942 -2.350 18.315 1.00 94.56 229 LEU A N 1
ATOM 1805 C CA . LEU A 1 229 ? 1.282 -1.381 19.353 1.00 94.56 229 LEU A CA 1
ATOM 1806 C C . LEU A 1 229 ? 2.801 -1.311 19.570 1.00 94.56 229 LEU A C 1
ATOM 1808 O O . LEU A 1 229 ? 3.361 -0.220 19.522 1.00 94.56 229 LEU A O 1
ATOM 1812 N N . ASP A 1 230 ? 3.466 -2.456 19.723 1.00 93.56 230 ASP A N 1
ATOM 1813 C CA . ASP A 1 230 ? 4.913 -2.523 19.966 1.00 93.56 230 ASP A CA 1
ATOM 1814 C C . ASP A 1 230 ? 5.732 -1.940 18.803 1.00 93.56 230 ASP A C 1
ATOM 1816 O O . ASP A 1 230 ? 6.754 -1.292 19.018 1.00 93.56 230 ASP A O 1
ATOM 1820 N N . ALA A 1 231 ? 5.280 -2.139 17.560 1.00 93.25 231 ALA A N 1
ATOM 1821 C CA . ALA A 1 231 ? 5.953 -1.629 16.364 1.00 93.25 231 ALA A CA 1
ATOM 1822 C C . ALA A 1 231 ? 5.647 -0.149 16.059 1.00 93.25 231 ALA A C 1
ATOM 1824 O O . ALA A 1 231 ? 6.297 0.450 15.200 1.00 93.25 231 ALA A O 1
ATOM 1825 N N . LEU A 1 232 ? 4.650 0.449 16.717 1.00 92.38 232 LEU A N 1
ATOM 1826 C CA . LEU A 1 232 ? 4.148 1.783 16.386 1.00 92.38 232 LEU A CA 1
ATOM 1827 C C . LEU A 1 232 ? 5.171 2.917 16.549 1.00 92.38 232 LEU A C 1
ATOM 1829 O O . LEU A 1 232 ? 5.193 3.779 15.666 1.00 92.38 232 LEU A O 1
ATOM 1833 N N . PRO A 1 233 ? 6.013 2.948 17.602 1.00 89.75 233 PRO A N 1
ATOM 1834 C CA . PRO A 1 233 ? 7.014 4.004 17.771 1.00 89.75 233 PRO A CA 1
ATOM 1835 C C . PRO A 1 233 ? 8.088 4.010 16.679 1.00 89.75 233 PRO A C 1
ATOM 1837 O O . PRO A 1 233 ? 8.662 5.054 16.401 1.00 89.75 233 PRO A O 1
ATOM 1840 N N . GLU A 1 234 ? 8.344 2.853 16.067 1.00 88.38 234 GLU A N 1
ATOM 1841 C CA . GLU A 1 234 ? 9.438 2.657 15.112 1.00 88.38 234 GLU A CA 1
ATOM 1842 C C . GLU A 1 234 ? 8.950 2.646 13.657 1.00 88.38 234 GLU A C 1
ATOM 1844 O O . GLU A 1 234 ? 9.736 2.866 12.734 1.00 88.38 234 GLU A O 1
ATOM 1849 N N . HIS A 1 235 ? 7.661 2.362 13.417 1.00 87.19 235 HIS A N 1
ATOM 1850 C CA . HIS A 1 235 ? 7.178 2.091 12.067 1.00 87.19 235 HIS A CA 1
ATOM 1851 C C . HIS A 1 235 ? 5.810 2.730 11.753 1.00 87.19 235 HIS A C 1
ATOM 1853 O O . HIS A 1 235 ? 4.779 2.307 12.289 1.00 87.19 235 HIS A O 1
ATOM 1859 N N . PRO A 1 236 ? 5.715 3.637 10.751 1.00 87.94 236 PRO A N 1
ATOM 1860 C CA . PRO A 1 236 ? 4.433 4.224 10.337 1.00 87.94 236 PRO A CA 1
ATOM 1861 C C . PRO A 1 236 ? 3.416 3.193 9.838 1.00 87.94 236 PRO A C 1
ATOM 1863 O O . PRO A 1 236 ? 2.206 3.403 9.908 1.00 87.94 236 PRO A O 1
ATOM 1866 N N . ALA A 1 237 ? 3.893 2.058 9.330 1.00 90.50 237 ALA A N 1
ATOM 1867 C CA . ALA A 1 237 ? 3.046 0.988 8.834 1.00 90.50 237 ALA A CA 1
ATOM 1868 C C . ALA A 1 237 ? 2.221 0.310 9.935 1.00 90.50 237 ALA A C 1
ATOM 1870 O O . ALA A 1 237 ? 1.123 -0.159 9.647 1.00 90.50 237 ALA A O 1
ATOM 1871 N N . ALA A 1 238 ? 2.700 0.295 11.181 1.00 93.75 238 ALA A N 1
ATOM 1872 C CA . ALA A 1 238 ? 1.957 -0.257 12.308 1.00 93.75 238 ALA A CA 1
ATOM 1873 C C . ALA A 1 238 ? 0.742 0.614 12.667 1.00 93.75 238 ALA A C 1
ATOM 1875 O O . ALA A 1 238 ? -0.359 0.091 12.846 1.00 93.75 238 ALA A O 1
ATOM 1876 N N . ALA A 1 239 ? 0.899 1.944 12.644 1.00 92.75 239 ALA A N 1
ATOM 1877 C CA . ALA A 1 239 ? -0.218 2.880 12.781 1.00 92.75 239 ALA A CA 1
ATOM 1878 C C . ALA A 1 239 ? -1.255 2.689 11.658 1.00 92.75 239 ALA A C 1
ATOM 1880 O O . ALA A 1 239 ? -2.458 2.622 11.918 1.00 92.75 239 ALA A O 1
ATOM 1881 N N . TRP A 1 240 ? -0.802 2.502 10.413 1.00 89.69 240 TRP A N 1
ATOM 1882 C CA . TRP A 1 240 ? -1.695 2.134 9.309 1.00 89.69 240 TRP A CA 1
ATOM 1883 C C . TRP A 1 240 ? -2.349 0.758 9.504 1.00 89.69 240 TRP A C 1
ATOM 1885 O O . TRP A 1 240 ? -3.521 0.603 9.181 1.00 89.69 240 TRP A O 1
ATOM 1895 N N . GLY A 1 241 ? -1.649 -0.226 10.069 1.00 92.50 241 GLY A N 1
ATOM 1896 C CA . GLY A 1 241 ? -2.225 -1.517 10.448 1.00 92.50 241 GLY A CA 1
ATOM 1897 C C . GLY A 1 241 ? -3.382 -1.362 11.438 1.00 92.50 241 GLY A C 1
ATOM 1898 O O . GLY A 1 241 ? -4.472 -1.878 11.194 1.00 92.50 241 GLY A O 1
ATOM 1899 N N . LEU A 1 242 ? -3.204 -0.578 12.505 1.00 92.62 242 LEU A N 1
ATOM 1900 C CA . LEU A 1 242 ? -4.284 -0.282 13.456 1.00 92.62 242 LEU A CA 1
ATOM 1901 C C . LEU A 1 242 ? -5.462 0.433 12.783 1.00 92.62 242 LEU A C 1
ATOM 1903 O O . LEU A 1 242 ? -6.623 0.116 13.049 1.00 92.62 242 LEU A O 1
ATOM 1907 N N . ALA A 1 243 ? -5.167 1.363 11.873 1.00 89.38 243 ALA A N 1
ATOM 1908 C CA . ALA A 1 243 ? -6.182 2.075 11.110 1.00 89.38 243 ALA A CA 1
ATOM 1909 C C . ALA A 1 243 ? -7.012 1.124 10.234 1.00 89.38 243 ALA A C 1
ATOM 1911 O O . ALA A 1 243 ? -8.236 1.231 10.184 1.00 89.38 243 ALA A O 1
ATOM 1912 N N . LEU A 1 244 ? -6.354 0.166 9.577 1.00 88.12 244 LEU A N 1
ATOM 1913 C CA . LEU A 1 244 ? -7.001 -0.844 8.738 1.00 88.12 244 LEU A CA 1
ATOM 1914 C C . LEU A 1 244 ? -7.796 -1.863 9.551 1.00 88.12 244 LEU A C 1
ATOM 1916 O O . LEU A 1 244 ? -8.833 -2.331 9.083 1.00 88.12 244 LEU A O 1
ATOM 1920 N N . HIS A 1 245 ? -7.339 -2.180 10.762 1.00 90.06 245 HIS A N 1
ATOM 1921 C CA . HIS A 1 245 ? -8.038 -3.095 11.657 1.00 90.06 245 HIS A CA 1
ATOM 1922 C C . HIS A 1 245 ? -9.432 -2.568 12.020 1.00 90.06 245 HIS A C 1
ATOM 1924 O O . HIS A 1 245 ? -10.375 -3.349 12.150 1.00 90.06 245 HIS A O 1
ATOM 1930 N N . GLY A 1 246 ? -9.577 -1.250 12.200 1.00 80.06 246 GLY A N 1
ATOM 1931 C CA . GLY A 1 246 ? -10.873 -0.563 12.263 1.00 80.06 246 GLY A CA 1
ATOM 1932 C C . GLY A 1 246 ? -11.786 -0.933 13.441 1.00 80.06 246 GLY A C 1
ATOM 1933 O O . GLY A 1 246 ? -12.909 -0.447 13.513 1.00 80.06 246 GLY A O 1
ATOM 1934 N N . THR A 1 247 ? -11.341 -1.787 14.366 1.00 85.25 247 THR A N 1
ATOM 1935 C CA . THR A 1 247 ? -12.096 -2.104 15.588 1.00 85.25 247 THR A CA 1
ATOM 1936 C C . THR A 1 247 ? -11.914 -1.022 16.635 1.00 85.25 247 THR A C 1
ATOM 1938 O O . THR A 1 247 ? -10.867 -0.377 16.677 1.00 85.25 247 THR A O 1
ATOM 1941 N N . ARG A 1 248 ? -12.866 -0.932 17.569 1.00 87.00 248 ARG A N 1
ATOM 1942 C CA . ARG A 1 248 ? -12.772 -0.044 18.729 1.00 87.00 248 ARG A CA 1
ATOM 1943 C C . ARG A 1 248 ? -11.426 -0.128 19.451 1.00 87.00 248 ARG A C 1
ATOM 1945 O O . ARG A 1 248 ? -10.825 0.908 19.681 1.00 87.00 248 ARG A O 1
ATOM 1952 N N . ALA A 1 249 ? -10.937 -1.335 19.741 1.00 90.62 249 ALA A N 1
ATOM 1953 C CA . ALA A 1 249 ? -9.661 -1.516 20.433 1.00 90.62 249 ALA A CA 1
ATOM 1954 C C . ALA A 1 249 ? -8.481 -0.925 19.640 1.00 90.62 249 ALA A C 1
ATOM 1956 O O . ALA A 1 249 ? -7.656 -0.212 20.198 1.00 90.62 249 ALA A O 1
ATOM 1957 N N . ALA A 1 250 ? -8.430 -1.156 18.326 1.00 91.88 250 ALA A N 1
ATOM 1958 C CA . ALA A 1 250 ? -7.403 -0.573 17.462 1.00 91.88 250 ALA A CA 1
ATOM 1959 C C . ALA A 1 250 ? -7.490 0.964 17.400 1.00 91.88 250 ALA A C 1
ATOM 1961 O O . ALA A 1 250 ? -6.465 1.645 17.422 1.00 91.88 250 ALA A O 1
ATOM 1962 N N . THR A 1 251 ? -8.706 1.520 17.363 1.00 89.81 251 THR A N 1
ATOM 1963 C CA . THR A 1 251 ? -8.927 2.972 17.416 1.00 89.81 251 THR A CA 1
ATOM 1964 C C . THR A 1 251 ? -8.519 3.560 18.766 1.00 89.81 251 THR A C 1
ATOM 1966 O O . THR A 1 251 ? -7.868 4.600 18.792 1.00 89.81 251 THR A O 1
ATOM 1969 N N . ASP A 1 252 ? -8.831 2.885 19.875 1.00 92.00 252 ASP A N 1
ATOM 1970 C CA . ASP A 1 252 ? -8.407 3.287 21.220 1.00 92.00 252 ASP A CA 1
ATOM 1971 C C . ASP A 1 252 ? -6.870 3.320 21.317 1.00 92.00 252 ASP A C 1
ATOM 1973 O O . ASP A 1 252 ? -6.310 4.292 21.826 1.00 92.00 252 ASP A O 1
ATOM 1977 N N . ILE A 1 253 ? -6.179 2.321 20.748 1.00 94.75 253 ILE A N 1
ATOM 1978 C CA . ILE A 1 253 ? -4.709 2.295 20.665 1.00 94.75 253 ILE A CA 1
ATOM 1979 C C . ILE A 1 253 ? -4.180 3.480 19.842 1.00 94.75 253 ILE A C 1
ATOM 1981 O O . ILE A 1 253 ? -3.279 4.180 20.301 1.00 94.75 253 ILE A O 1
ATOM 1985 N N . LEU A 1 254 ? -4.747 3.748 18.658 1.00 92.88 254 LEU A N 1
ATOM 1986 C CA . LEU A 1 254 ? -4.341 4.888 17.823 1.00 92.88 254 LEU A CA 1
ATOM 1987 C C . LEU A 1 254 ? -4.517 6.230 18.535 1.00 92.88 254 LEU A C 1
ATOM 1989 O O . LEU A 1 254 ? -3.646 7.088 18.437 1.00 92.88 254 LEU A O 1
ATOM 1993 N N . ILE A 1 255 ? -5.623 6.413 19.259 1.00 93.25 255 ILE A N 1
ATOM 1994 C CA . ILE A 1 255 ? -5.873 7.629 20.041 1.00 93.25 255 ILE A CA 1
ATOM 1995 C C . ILE A 1 255 ? -4.883 7.724 21.206 1.00 93.25 255 ILE A C 1
ATOM 1997 O O . ILE A 1 255 ? -4.346 8.800 21.466 1.00 93.25 255 ILE A O 1
ATOM 2001 N N . GLY A 1 256 ? -4.606 6.613 21.893 1.00 94.00 256 GLY A N 1
ATOM 2002 C CA . GLY A 1 256 ? -3.577 6.528 22.932 1.00 94.00 256 GLY A CA 1
ATOM 2003 C C . GLY A 1 256 ? -2.205 6.977 22.425 1.00 94.00 256 GLY A C 1
ATOM 2004 O O . GLY A 1 256 ? -1.555 7.815 23.047 1.00 94.00 256 GLY A O 1
ATOM 2005 N N . ALA A 1 257 ? -1.826 6.500 21.241 1.00 93.94 257 ALA A N 1
ATOM 2006 C CA . ALA A 1 257 ? -0.561 6.802 20.582 1.00 93.94 257 ALA A CA 1
ATOM 2007 C C . ALA A 1 257 ? -0.377 8.290 20.214 1.00 93.94 257 ALA A C 1
ATOM 2009 O O . ALA A 1 257 ? 0.755 8.742 20.066 1.00 93.94 257 ALA A O 1
ATOM 2010 N N . LEU A 1 258 ? -1.452 9.087 20.127 1.00 92.19 258 LEU A N 1
ATOM 2011 C CA . LEU A 1 258 ? -1.353 10.540 19.912 1.00 92.19 258 LEU A CA 1
ATOM 2012 C C . LEU A 1 258 ? -0.752 11.299 21.112 1.00 92.19 258 LEU A C 1
ATOM 2014 O O . LEU A 1 258 ? -0.420 12.476 20.970 1.00 92.19 258 LEU A O 1
ATOM 2018 N N . ALA A 1 259 ? -0.640 10.670 22.286 1.00 90.69 259 ALA A N 1
ATOM 2019 C CA . ALA A 1 259 ? 0.026 11.257 23.451 1.00 90.69 259 ALA A CA 1
ATOM 2020 C C . ALA A 1 259 ? 1.530 10.985 23.504 1.00 90.69 259 ALA A C 1
ATOM 2022 O O . ALA A 1 259 ? 2.253 11.725 24.169 1.00 90.69 259 ALA A O 1
ATOM 2023 N N . ASP A 1 260 ? 1.998 9.925 22.846 1.00 90.19 260 ASP A N 1
ATOM 2024 C CA . ASP A 1 260 ? 3.401 9.530 22.876 1.00 90.19 260 ASP A CA 1
ATOM 2025 C C . ASP A 1 260 ? 4.177 10.296 21.789 1.00 90.19 260 ASP A C 1
ATOM 2027 O O . ASP A 1 260 ? 3.877 10.150 20.603 1.00 90.19 260 ASP A O 1
ATOM 2031 N N . PRO A 1 261 ? 5.191 11.107 22.150 1.00 88.06 261 PRO A N 1
ATOM 2032 C CA . PRO A 1 261 ? 5.983 11.869 21.189 1.00 88.06 261 PRO A CA 1
ATOM 2033 C C . PRO A 1 261 ? 6.667 11.025 20.106 1.00 88.06 261 PRO A C 1
ATOM 2035 O O . PRO A 1 261 ? 6.862 11.530 19.002 1.00 88.06 261 PRO A O 1
ATOM 2038 N N . ARG A 1 262 ? 7.038 9.770 20.401 1.00 90.19 262 ARG A N 1
ATOM 2039 C CA . ARG A 1 262 ? 7.694 8.872 19.431 1.00 90.19 262 ARG A CA 1
ATOM 2040 C C . ARG A 1 262 ? 6.695 8.323 18.419 1.00 90.19 262 ARG A C 1
ATOM 2042 O O . ARG A 1 262 ? 6.962 8.277 17.226 1.00 90.19 262 ARG A O 1
ATOM 2049 N N . ALA A 1 263 ? 5.513 7.976 18.906 1.00 90.81 263 ALA A N 1
ATOM 2050 C CA . ALA A 1 263 ? 4.403 7.457 18.128 1.00 90.81 263 ALA A CA 1
ATOM 2051 C C . ALA A 1 263 ? 3.649 8.527 17.323 1.00 90.81 263 ALA A C 1
ATOM 2053 O O . ALA A 1 263 ? 3.107 8.239 16.253 1.00 90.81 263 ALA A O 1
ATOM 2054 N N . LEU A 1 264 ? 3.581 9.759 17.832 1.00 89.25 264 LEU A N 1
ATOM 2055 C CA . LEU A 1 264 ? 2.744 10.836 17.303 1.00 89.25 264 LEU A CA 1
ATOM 2056 C C . LEU A 1 264 ? 2.938 11.108 15.796 1.00 89.25 264 LEU A C 1
ATOM 2058 O O . LEU A 1 264 ? 1.921 11.226 15.105 1.00 89.25 264 LEU A O 1
ATOM 2062 N N . PRO A 1 265 ? 4.167 11.173 15.238 1.00 87.12 265 PRO A N 1
ATOM 2063 C CA . PRO A 1 265 ? 4.375 11.389 13.801 1.00 87.12 265 PRO A CA 1
ATOM 2064 C C . PRO A 1 265 ? 3.747 10.302 12.917 1.00 87.12 265 PRO A C 1
ATOM 2066 O O . PRO A 1 265 ? 3.418 10.556 11.760 1.00 87.12 265 PRO A O 1
ATOM 2069 N N . HIS A 1 266 ? 3.577 9.096 13.457 1.00 89.88 266 HIS A N 1
ATOM 2070 C CA . HIS A 1 266 ? 3.027 7.931 12.769 1.00 89.88 266 HIS A CA 1
ATOM 2071 C C . HIS A 1 266 ? 1.523 7.777 13.012 1.00 89.88 266 HIS A C 1
ATOM 2073 O O . HIS A 1 266 ? 0.754 7.549 12.076 1.00 89.88 266 HIS A O 1
ATOM 2079 N N . ALA A 1 267 ? 1.097 7.940 14.266 1.00 91.12 267 ALA A N 1
ATOM 2080 C CA . ALA A 1 267 ? -0.289 7.803 14.689 1.00 91.12 267 ALA A CA 1
ATOM 2081 C C . ALA A 1 267 ? -1.181 8.913 14.131 1.00 91.12 267 ALA A C 1
ATOM 2083 O O . ALA A 1 267 ? -2.315 8.635 13.745 1.00 91.12 267 ALA A O 1
ATOM 2084 N N . LEU A 1 268 ? -0.680 10.152 14.048 1.00 87.94 268 LEU A N 1
ATOM 2085 C CA . LEU A 1 268 ? -1.473 11.293 13.595 1.00 87.94 268 LEU A CA 1
ATOM 2086 C C . LEU A 1 268 ? -1.996 11.102 12.157 1.00 87.94 268 LEU A C 1
ATOM 2088 O O . LEU A 1 268 ? -3.216 11.083 11.998 1.00 87.94 268 LEU A O 1
ATOM 2092 N N . PRO A 1 269 ? -1.161 10.860 11.124 1.00 83.25 269 PRO A N 1
ATOM 2093 C CA . PRO A 1 269 ? -1.662 10.643 9.764 1.00 83.25 269 PRO A CA 1
ATOM 2094 C C . PRO A 1 269 ? -2.634 9.461 9.644 1.00 83.25 269 PRO A C 1
ATOM 2096 O O . PRO A 1 269 ? -3.624 9.546 8.918 1.00 83.25 269 PRO A O 1
ATOM 2099 N N . ALA A 1 270 ? -2.377 8.364 10.366 1.00 87.62 270 ALA A N 1
ATOM 2100 C CA . ALA A 1 270 ? -3.247 7.189 10.359 1.00 87.62 270 ALA A CA 1
ATOM 2101 C C . ALA A 1 270 ? -4.605 7.478 11.024 1.00 87.62 270 ALA A C 1
ATOM 2103 O O . ALA A 1 270 ? -5.653 7.089 10.503 1.00 87.62 270 ALA A O 1
ATOM 2104 N N . PHE A 1 271 ? -4.607 8.213 12.140 1.00 87.88 271 PHE A N 1
ATOM 2105 C CA . PHE A 1 271 ? -5.826 8.651 12.810 1.00 87.88 271 PHE A CA 1
ATOM 2106 C C . PHE A 1 271 ? -6.640 9.601 11.931 1.00 87.88 271 PHE A C 1
ATOM 2108 O O . PHE A 1 271 ? -7.847 9.410 11.788 1.00 87.88 271 PHE A O 1
ATOM 2115 N N . GLU A 1 272 ? -6.015 10.607 11.317 1.00 84.50 272 GLU A N 1
ATOM 2116 C CA . GLU A 1 272 ? -6.701 11.534 10.406 1.00 84.50 272 GLU A CA 1
ATOM 2117 C C . GLU A 1 272 ? -7.312 10.786 9.213 1.00 84.50 272 GLU A C 1
ATOM 2119 O O . GLU A 1 272 ? -8.454 11.036 8.821 1.00 84.50 272 GLU A O 1
ATOM 2124 N N . ALA A 1 273 ? -6.595 9.790 8.684 1.00 77.62 273 ALA A N 1
ATOM 2125 C CA . ALA A 1 273 ? -7.092 8.944 7.608 1.00 77.62 273 ALA A CA 1
ATOM 2126 C C . ALA A 1 273 ? -8.309 8.097 8.011 1.00 77.62 273 ALA A C 1
ATOM 2128 O O . ALA A 1 273 ? -9.182 7.878 7.177 1.00 77.62 273 ALA A O 1
ATOM 2129 N N . VAL A 1 274 ? -8.415 7.643 9.261 1.00 77.88 274 VAL A N 1
ATOM 2130 C CA . VAL A 1 274 ? -9.571 6.863 9.749 1.00 77.88 274 VAL A CA 1
ATOM 2131 C C . VAL A 1 274 ? -10.724 7.750 10.194 1.00 77.88 274 VAL A C 1
ATOM 2133 O O . VAL A 1 274 ? -11.883 7.420 9.947 1.00 77.88 274 VAL A O 1
ATOM 2136 N N . SER A 1 275 ? -10.426 8.876 10.835 1.00 78.88 275 SER A N 1
ATOM 2137 C CA . SER A 1 275 ? -11.413 9.765 11.45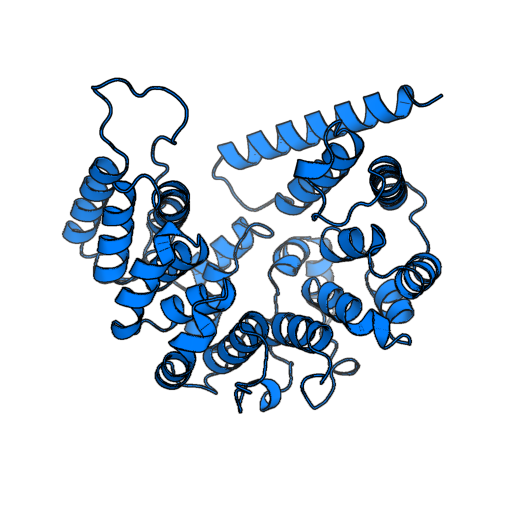4 1.00 78.88 275 SER A CA 1
ATOM 2138 C C . SER A 1 275 ? -11.966 10.826 10.509 1.00 78.88 275 SER A C 1
ATOM 2140 O O . SER A 1 275 ? -13.027 11.384 10.781 1.00 78.88 275 SER A O 1
ATOM 2142 N N . GLY A 1 276 ? -11.264 11.122 9.409 1.00 74.44 276 GLY A N 1
ATOM 2143 C CA . GLY A 1 276 ? -11.599 12.226 8.505 1.00 74.44 276 GLY A CA 1
ATOM 2144 C C . GLY A 1 276 ? -11.410 13.603 9.142 1.00 74.44 276 GLY A C 1
ATOM 2145 O O . GLY A 1 276 ? -11.760 14.611 8.531 1.00 74.44 276 GLY A O 1
ATOM 2146 N N . LEU A 1 277 ? -10.880 13.653 10.365 1.00 78.44 277 LEU A N 1
ATOM 2147 C CA . LEU A 1 277 ? -10.549 14.883 11.057 1.00 78.44 277 LEU A CA 1
ATOM 2148 C C . LEU A 1 277 ? -9.145 15.315 10.676 1.00 78.44 277 LEU A C 1
ATOM 2150 O O . LEU A 1 277 ? -8.238 14.493 10.628 1.00 78.44 277 LEU A O 1
ATOM 2154 N N . THR A 1 278 ? -8.959 16.613 10.475 1.00 77.44 278 THR A N 1
ATOM 2155 C CA . THR A 1 278 ? -7.631 17.221 10.514 1.00 77.44 278 THR A CA 1
ATOM 2156 C C . THR A 1 278 ? -7.406 17.726 11.926 1.00 77.44 278 THR A C 1
ATOM 2158 O O . THR A 1 278 ? -8.144 18.597 12.392 1.00 77.44 278 THR A O 1
ATOM 2161 N N . LEU A 1 279 ? -6.418 17.173 12.618 1.00 73.94 279 LEU A N 1
ATOM 2162 C CA . LEU A 1 279 ? -6.019 17.669 13.925 1.00 73.94 279 LEU A CA 1
ATOM 2163 C C . LEU A 1 279 ? -4.900 18.706 13.735 1.00 73.94 279 LEU A C 1
ATOM 2165 O O . LEU A 1 279 ? -4.057 18.554 12.852 1.00 73.94 279 LEU A O 1
ATOM 2169 N N . PRO A 1 280 ? -4.849 19.780 14.542 1.00 65.00 280 PRO A N 1
ATOM 2170 C CA . PRO A 1 280 ? -3.791 20.780 14.444 1.00 65.00 280 PRO A CA 1
ATOM 2171 C C . PRO A 1 280 ? -2.398 20.137 14.549 1.00 65.00 280 PRO A C 1
ATOM 2173 O O . PRO A 1 280 ? -2.015 19.598 15.594 1.00 65.00 280 PRO A O 1
ATOM 2176 N N . GLY A 1 281 ? -1.648 20.193 13.447 1.00 56.56 281 GLY A N 1
ATOM 2177 C CA . GLY A 1 281 ? -0.347 19.547 13.293 1.00 56.56 281 GLY A CA 1
ATOM 2178 C C . GLY A 1 281 ? 0.738 20.071 14.242 1.00 56.56 281 GLY A C 1
ATOM 2179 O O . GLY A 1 281 ? 0.601 21.100 14.900 1.00 56.56 281 GLY A O 1
ATOM 2180 N N . ILE A 1 282 ? 1.841 19.327 14.299 1.00 50.69 282 ILE A N 1
ATOM 2181 C CA . ILE A 1 282 ? 3.033 19.503 15.151 1.00 50.69 282 ILE A CA 1
ATOM 2182 C C . ILE A 1 282 ? 3.911 20.683 14.665 1.00 50.69 282 ILE A C 1
ATOM 2184 O O . ILE A 1 282 ? 5.133 20.593 14.636 1.00 50.69 282 ILE A O 1
ATOM 2188 N N . GLN A 1 283 ? 3.317 21.781 14.189 1.00 42.00 283 GLN A N 1
ATOM 2189 C CA . GLN A 1 283 ? 4.078 22.932 13.694 1.00 42.00 283 GLN A CA 1
ATOM 2190 C C . GLN A 1 283 ? 4.031 24.084 14.699 1.00 42.00 283 GLN A C 1
ATOM 2192 O O . GLN A 1 283 ? 3.058 24.829 14.767 1.00 42.00 283 GLN A O 1
ATOM 2197 N N . GLY A 1 284 ? 5.125 24.226 15.453 1.00 42.62 284 GLY A N 1
ATOM 2198 C CA . GLY A 1 284 ? 5.401 25.367 16.328 1.00 42.62 284 GLY A CA 1
ATOM 2199 C C . GLY A 1 284 ? 4.966 25.198 17.792 1.00 42.62 284 GLY A C 1
ATOM 2200 O O . GLY A 1 284 ? 4.253 24.251 18.134 1.00 42.62 284 GLY A O 1
ATOM 2201 N N . PRO A 1 285 ? 5.417 26.105 18.682 1.00 44.41 285 PRO A N 1
ATOM 2202 C CA . PRO A 1 285 ? 4.982 26.133 20.074 1.00 44.41 285 PRO A CA 1
ATOM 2203 C C . PRO A 1 285 ? 3.469 26.364 20.134 1.00 44.41 285 PRO A C 1
ATOM 2205 O O . PRO A 1 285 ? 2.952 27.354 19.612 1.00 44.41 285 PRO A O 1
ATOM 2208 N N . ARG A 1 286 ? 2.746 25.423 20.748 1.00 53.38 286 ARG A N 1
ATOM 2209 C CA . ARG A 1 286 ? 1.293 25.519 20.908 1.00 53.38 286 ARG A CA 1
ATOM 2210 C C . ARG A 1 286 ? 0.947 26.499 22.035 1.00 53.38 286 ARG A C 1
ATOM 2212 O O . ARG A 1 286 ? 1.586 26.448 23.086 1.00 53.38 286 ARG A O 1
ATOM 2219 N N . PRO A 1 287 ? -0.083 27.346 21.872 1.00 51.94 287 PRO A N 1
ATOM 2220 C CA . PRO A 1 287 ? -0.663 28.072 22.994 1.00 51.94 287 PRO A CA 1
ATOM 2221 C C . PRO A 1 287 ? -1.217 27.071 24.017 1.00 51.94 287 PRO A C 1
ATOM 2223 O O . PRO A 1 287 ? -1.846 26.087 23.628 1.00 51.94 287 PRO A O 1
ATOM 2226 N N . LEU A 1 288 ? -1.049 27.347 25.314 1.00 54.91 288 LEU A N 1
ATOM 2227 C CA . LEU A 1 288 ? -1.537 26.505 26.424 1.00 54.91 288 LEU A CA 1
ATOM 2228 C C . LEU A 1 288 ? -3.065 26.264 26.414 1.00 54.91 288 LEU A C 1
ATOM 2230 O O . LEU A 1 288 ? -3.558 25.431 27.164 1.00 54.91 288 LEU A O 1
ATOM 2234 N N . SER A 1 289 ? -3.819 26.987 25.581 1.00 62.47 289 SER A N 1
ATOM 2235 C CA . SER A 1 289 ? -5.279 26.917 25.467 1.00 62.47 289 SER A CA 1
ATOM 2236 C C . SER A 1 289 ? -5.800 25.992 24.359 1.00 62.47 289 SER A C 1
ATOM 2238 O O . SER A 1 289 ? -7.014 25.824 24.244 1.00 62.47 289 SER A O 1
ATOM 2240 N N . VAL A 1 290 ? -4.930 25.405 23.526 1.00 67.12 290 VAL A N 1
ATOM 2241 C CA . VAL A 1 290 ? -5.355 24.503 22.442 1.00 67.12 290 VAL A CA 1
ATOM 2242 C C . VAL A 1 290 ? -5.302 23.053 22.933 1.00 67.12 290 VAL A C 1
ATOM 2244 O O . VAL A 1 290 ? -4.215 22.598 23.295 1.00 67.12 290 VAL A O 1
ATOM 2247 N N . PRO A 1 291 ? -6.425 22.305 22.917 1.00 74.94 291 PRO A N 1
ATOM 2248 C CA . PRO A 1 291 ? -6.435 20.910 23.346 1.00 74.94 291 PRO A CA 1
ATOM 2249 C C . PRO A 1 291 ? -5.459 20.075 22.517 1.00 74.94 291 PRO A C 1
ATOM 2251 O O . PRO A 1 291 ? -5.291 20.290 21.310 1.00 74.94 291 PRO A O 1
ATOM 2254 N N . SER A 1 292 ? -4.818 19.104 23.156 1.00 83.81 292 SER A N 1
ATOM 2255 C CA . SER A 1 292 ? -3.891 18.193 22.490 1.00 83.81 292 SER A CA 1
ATOM 2256 C C . SER A 1 292 ? -4.598 17.371 21.391 1.00 83.81 292 SER A C 1
ATOM 2258 O O . SER A 1 292 ? -5.816 17.172 21.445 1.00 83.81 292 SER A O 1
ATOM 2260 N N . PRO A 1 293 ? -3.865 16.855 20.382 1.00 85.50 293 PRO A N 1
ATOM 2261 C CA . PRO A 1 293 ? -4.422 15.971 19.361 1.00 85.50 293 PRO A CA 1
ATOM 2262 C C . PRO A 1 293 ? -5.174 14.784 19.963 1.00 85.50 293 PRO A C 1
ATOM 2264 O O . PRO A 1 293 ? -6.260 14.451 19.497 1.00 85.50 293 PRO A O 1
ATOM 2267 N N . GLN A 1 294 ? -4.643 14.199 21.042 1.00 91.25 294 GLN A N 1
ATOM 2268 C CA . GLN A 1 294 ? -5.312 13.122 21.761 1.00 91.25 294 GLN A CA 1
ATOM 2269 C C . GLN A 1 294 ? -6.652 13.572 22.359 1.00 91.25 294 GLN A C 1
ATOM 2271 O O . GLN A 1 294 ? -7.653 12.880 22.191 1.00 91.25 294 GLN A O 1
ATOM 2276 N N . GLU A 1 295 ? -6.706 14.720 23.039 1.00 89.50 295 GLU A N 1
ATOM 2277 C CA . GLU A 1 295 ? -7.948 15.225 23.643 1.00 89.50 295 GLU A CA 1
ATOM 2278 C C . GLU A 1 295 ? -9.028 15.479 22.584 1.00 89.50 295 GLU A C 1
ATOM 2280 O O . GLU A 1 295 ? -10.183 15.082 22.763 1.00 89.50 295 GLU A O 1
ATOM 2285 N N . GLN A 1 296 ? -8.648 16.075 21.450 1.00 88.25 296 GLN A N 1
ATOM 2286 C CA . GLN A 1 296 ? -9.548 16.304 20.317 1.00 88.25 296 GLN A CA 1
ATOM 2287 C C . GLN A 1 296 ? -10.050 14.983 19.718 1.00 88.25 296 GLN A C 1
ATOM 2289 O O . GLN A 1 296 ? -11.256 14.809 19.512 1.00 88.25 296 GLN A O 1
ATOM 2294 N N . ALA A 1 297 ? -9.147 14.022 19.509 1.00 90.06 297 ALA A N 1
ATOM 2295 C CA . ALA A 1 297 ? -9.484 12.687 19.030 1.00 90.06 297 ALA A CA 1
ATOM 2296 C C . ALA A 1 297 ? -10.436 11.954 19.990 1.00 90.06 297 ALA A C 1
ATOM 2298 O O . ALA A 1 297 ? -11.402 11.332 19.553 1.00 90.06 297 ALA A O 1
ATOM 2299 N N . MET A 1 298 ? -10.232 12.092 21.302 1.00 90.88 298 MET A N 1
ATOM 2300 C CA . MET A 1 298 ? -11.075 11.482 22.330 1.00 90.88 298 MET A CA 1
ATOM 2301 C C . MET A 1 298 ? -12.481 12.095 22.381 1.00 90.88 298 MET A C 1
ATOM 2303 O O . MET A 1 298 ? -13.462 11.402 22.658 1.00 90.88 298 MET A O 1
ATOM 2307 N N . VAL A 1 299 ? -12.619 13.404 22.143 1.00 89.12 299 VAL A N 1
ATOM 2308 C CA . VAL A 1 299 ? -13.934 14.062 22.021 1.00 89.12 299 VAL A CA 1
ATOM 2309 C C . VAL A 1 299 ? -14.692 13.521 20.810 1.00 89.12 299 VAL A C 1
ATOM 2311 O O . VAL A 1 299 ? -15.854 13.131 20.940 1.00 89.12 299 VAL A O 1
ATOM 2314 N N . TRP A 1 300 ? -14.029 13.448 19.654 1.00 88.50 300 TRP A N 1
ATOM 2315 C CA . TRP A 1 300 ? -14.610 12.859 18.448 1.00 88.50 300 TRP A CA 1
ATOM 2316 C C . TRP A 1 300 ? -15.023 11.409 18.667 1.00 88.50 300 TRP A C 1
ATOM 2318 O O . TRP A 1 300 ? -16.156 11.036 18.367 1.00 88.50 300 TRP A O 1
ATOM 2328 N N . TRP A 1 301 ? -14.141 10.609 19.256 1.00 89.62 301 TRP A N 1
ATOM 2329 C CA . TRP A 1 301 ? -14.383 9.189 19.437 1.00 89.62 301 TRP A CA 1
ATOM 2330 C C . TRP A 1 301 ? -15.567 8.912 20.360 1.00 89.62 301 TRP A C 1
ATOM 2332 O O . TRP A 1 301 ? -16.425 8.089 20.047 1.00 89.62 301 TRP A O 1
ATOM 2342 N N . ARG A 1 302 ? -15.704 9.688 21.442 1.00 89.12 302 ARG A N 1
ATOM 2343 C CA . ARG A 1 302 ? -16.889 9.635 22.312 1.00 89.12 302 ARG A CA 1
ATOM 2344 C C . ARG A 1 302 ? -18.178 9.980 21.567 1.00 89.12 302 ARG A C 1
ATOM 2346 O O . ARG A 1 302 ? -19.206 9.363 21.834 1.00 89.12 302 ARG A O 1
ATOM 2353 N N . ARG A 1 303 ? -18.148 10.943 20.640 1.00 86.31 303 ARG A N 1
ATOM 2354 C CA . ARG A 1 303 ? -19.310 11.276 19.799 1.00 86.31 303 ARG A CA 1
ATOM 2355 C C . ARG A 1 303 ? -19.669 10.116 18.869 1.00 86.31 303 ARG A C 1
ATOM 2357 O O . ARG A 1 303 ? -20.808 9.672 18.876 1.00 86.31 303 ARG A O 1
ATOM 2364 N N . VAL A 1 304 ? -18.686 9.572 18.159 1.00 83.44 304 VAL A N 1
ATOM 2365 C CA . VAL A 1 304 ? -18.859 8.418 17.262 1.00 83.44 304 VAL A CA 1
ATOM 2366 C C . VAL A 1 304 ? -19.441 7.203 17.991 1.00 83.44 304 VAL A C 1
ATOM 2368 O O . VAL A 1 304 ? -20.318 6.520 17.465 1.00 83.44 304 VAL A O 1
ATOM 2371 N N . GLN A 1 305 ? -18.983 6.939 19.216 1.00 83.75 305 GLN A N 1
ATOM 2372 C CA . GLN A 1 305 ? -19.519 5.864 20.051 1.00 83.75 305 GLN A CA 1
ATOM 2373 C C . GLN A 1 305 ? -20.977 6.111 20.459 1.00 83.75 305 GLN A C 1
ATOM 2375 O O . GLN A 1 305 ? -21.777 5.179 20.409 1.00 83.75 305 GLN A O 1
ATOM 2380 N N . ARG A 1 306 ? -21.336 7.348 20.833 1.00 85.75 306 ARG A N 1
ATOM 2381 C CA . ARG A 1 306 ? -22.725 7.721 21.165 1.00 85.75 306 ARG A CA 1
ATOM 2382 C C . ARG A 1 306 ? -23.668 7.558 19.979 1.00 85.75 306 ARG A C 1
ATOM 2384 O O . ARG A 1 306 ? -24.789 7.104 20.168 1.00 85.75 306 ARG A O 1
ATOM 2391 N N . ASP A 1 307 ? -23.189 7.859 18.778 1.00 80.94 307 ASP A N 1
ATOM 2392 C CA . ASP A 1 307 ? -23.955 7.726 17.536 1.00 80.94 307 ASP A CA 1
ATOM 2393 C C . ASP A 1 307 ? -24.081 6.252 17.073 1.00 80.94 307 ASP A C 1
ATOM 2395 O O . ASP A 1 307 ? -24.615 5.978 16.001 1.00 80.94 307 ASP A O 1
ATOM 2399 N N . GLY A 1 308 ? -23.579 5.283 17.856 1.00 75.94 308 GLY A N 1
ATOM 2400 C CA . GLY A 1 308 ? -23.657 3.848 17.553 1.00 75.94 308 GLY A CA 1
ATOM 2401 C C . GLY A 1 308 ? -22.712 3.384 16.441 1.00 75.94 308 GLY A C 1
ATOM 2402 O O . GLY A 1 308 ? -22.781 2.235 16.014 1.00 75.94 308 GLY A O 1
ATOM 2403 N N . LEU A 1 309 ? -21.809 4.254 15.980 1.00 69.81 309 LEU A N 1
ATOM 2404 C CA . LEU A 1 309 ? -20.894 3.981 14.868 1.00 69.81 309 LEU A CA 1
ATOM 2405 C C . LEU A 1 309 ? -19.586 3.311 15.310 1.00 69.81 309 LEU A C 1
ATOM 2407 O O . LEU A 1 309 ? -18.854 2.792 14.475 1.00 69.81 309 LEU 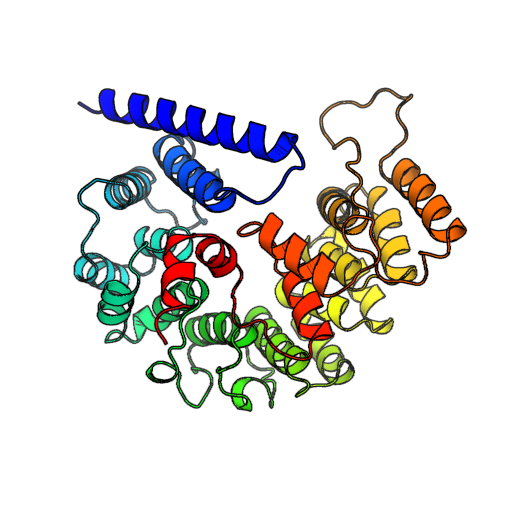A O 1
ATOM 2411 N N . GLY A 1 310 ? -19.292 3.284 16.614 1.00 64.12 310 GLY A N 1
ATOM 2412 C CA . GLY A 1 310 ? -18.051 2.720 17.168 1.00 64.12 310 GLY A CA 1
ATOM 2413 C C . GLY A 1 310 ? -17.904 1.194 17.052 1.00 64.12 310 GLY A C 1
ATOM 2414 O O . GLY A 1 310 ? -16.862 0.655 17.420 1.00 64.12 310 GLY A O 1
ATOM 2415 N N . THR A 1 311 ? -18.932 0.490 16.571 1.00 65.94 311 THR A N 1
ATOM 2416 C CA . THR A 1 311 ? -18.907 -0.954 16.277 1.00 65.94 311 THR A CA 1
ATOM 2417 C C . THR A 1 311 ? -18.610 -1.257 14.807 1.00 65.94 311 THR A C 1
ATOM 2419 O O . THR A 1 311 ? -18.346 -2.408 14.465 1.00 65.94 311 THR A O 1
ATOM 2422 N N . ILE A 1 312 ? -18.636 -0.241 13.939 1.00 69.88 312 ILE A N 1
ATOM 2423 C CA . ILE A 1 312 ? -18.435 -0.373 12.496 1.00 69.88 312 ILE A CA 1
ATOM 2424 C C . ILE A 1 312 ? -17.038 0.159 12.152 1.00 69.88 312 ILE A C 1
ATOM 2426 O O . ILE A 1 312 ? -16.686 1.250 12.601 1.00 69.88 312 ILE A O 1
ATOM 2430 N N . PRO A 1 313 ? -16.247 -0.543 11.322 1.00 72.00 313 PRO A N 1
ATOM 2431 C CA . PRO A 1 313 ? -14.988 -0.008 10.822 1.00 72.00 313 PRO A CA 1
ATOM 2432 C C . PRO A 1 313 ? -15.187 1.321 10.086 1.00 72.00 313 PRO A C 1
ATOM 2434 O O . PRO A 1 313 ? -15.975 1.415 9.136 1.00 72.00 313 PRO A O 1
ATOM 2437 N N . LEU A 1 314 ? -14.452 2.344 10.519 1.00 70.88 314 LEU A N 1
ATOM 2438 C CA . LEU A 1 314 ? -14.490 3.682 9.938 1.00 70.88 314 LEU A CA 1
ATOM 2439 C C . LEU A 1 314 ? -13.290 3.910 9.027 1.00 70.88 314 LEU A C 1
ATOM 2441 O O . LEU A 1 314 ? -12.187 3.436 9.289 1.00 70.88 314 LEU A O 1
ATOM 2445 N N . TRP A 1 315 ? -13.509 4.671 7.961 1.00 72.44 315 TRP A N 1
ATOM 2446 C CA . TRP A 1 315 ? -12.427 5.243 7.172 1.00 72.44 315 TRP A CA 1
ATOM 2447 C C . TRP A 1 315 ? -12.813 6.653 6.741 1.00 72.44 315 TRP A C 1
ATOM 2449 O O . TRP A 1 315 ? -13.925 6.878 6.259 1.00 72.44 315 TRP A O 1
ATOM 2459 N N . GLN A 1 316 ? -11.915 7.610 6.953 1.00 68.19 316 GLN A N 1
ATOM 2460 C CA . GLN A 1 316 ? -12.153 9.048 6.821 1.00 68.19 316 GLN A CA 1
ATOM 2461 C C . GLN A 1 316 ? -13.441 9.553 7.487 1.00 68.19 316 GLN A C 1
ATOM 2463 O O . GLN A 1 316 ? -14.156 10.401 6.953 1.00 68.19 316 GLN A O 1
ATOM 2468 N N . GLY A 1 317 ? -13.762 9.014 8.659 1.00 65.38 317 GLY A N 1
ATOM 2469 C CA . GLY A 1 317 ? -14.876 9.478 9.478 1.00 65.38 317 GLY A CA 1
ATOM 2470 C C . GLY A 1 317 ? -16.237 8.987 9.016 1.00 65.38 317 GLY A C 1
ATOM 2471 O O . GLY A 1 317 ? -17.249 9.460 9.530 1.00 65.38 317 GLY A O 1
ATOM 2472 N N . ARG A 1 318 ? -16.290 8.056 8.054 1.00 66.94 318 ARG A N 1
ATOM 2473 C CA . ARG A 1 318 ? -17.547 7.479 7.571 1.00 66.94 318 ARG A CA 1
ATOM 2474 C C . ARG A 1 318 ? -17.578 5.959 7.730 1.00 66.94 318 ARG A C 1
ATOM 2476 O O . ARG A 1 318 ? -16.544 5.309 7.551 1.00 66.94 318 ARG A O 1
ATOM 2483 N N . PRO A 1 319 ? -18.768 5.387 7.998 1.00 64.25 319 PRO A N 1
ATOM 2484 C CA . PRO A 1 319 ? -19.002 3.959 7.864 1.00 64.25 319 PRO A CA 1
ATOM 2485 C C . PRO A 1 319 ? -18.606 3.483 6.472 1.00 64.25 319 PRO A C 1
ATOM 2487 O O . PRO A 1 319 ? -18.900 4.116 5.448 1.00 64.25 319 PRO A O 1
ATOM 2490 N N . ARG A 1 320 ? -17.904 2.361 6.440 1.00 72.38 320 ARG A N 1
ATOM 2491 C CA . ARG A 1 320 ? -17.338 1.830 5.214 1.00 72.38 320 ARG A CA 1
ATOM 2492 C C . ARG A 1 320 ? -18.399 1.101 4.378 1.00 72.38 320 ARG A C 1
ATOM 2494 O O . ARG A 1 320 ? -19.054 0.185 4.856 1.00 72.38 320 ARG A O 1
ATOM 2501 N N . SER A 1 321 ? -18.507 1.458 3.098 1.00 76.44 321 SER A N 1
ATOM 2502 C CA . SER A 1 321 ? -19.209 0.678 2.066 1.00 76.44 321 SER A CA 1
ATOM 2503 C C . SER A 1 321 ? -18.270 0.451 0.878 1.00 76.44 321 SER A C 1
ATOM 2505 O O . SER A 1 321 ? -17.315 1.211 0.691 1.00 76.44 321 SER A O 1
ATOM 2507 N N . HIS A 1 322 ? -18.526 -0.561 0.044 1.00 80.56 322 HIS A N 1
ATOM 2508 C CA . HIS A 1 322 ? -17.712 -0.782 -1.159 1.00 80.56 322 HIS A CA 1
ATOM 2509 C C . HIS A 1 322 ? -17.776 0.407 -2.125 1.00 80.56 322 HIS A C 1
ATOM 2511 O O . HIS A 1 322 ? -16.743 0.833 -2.634 1.00 80.56 322 HIS A O 1
ATOM 2517 N N . GLY A 1 323 ? -18.964 0.990 -2.325 1.00 77.62 323 GLY A N 1
ATOM 2518 C CA . GLY A 1 323 ? -19.149 2.151 -3.199 1.00 77.62 323 GLY A CA 1
ATOM 2519 C C . GLY A 1 323 ? -18.444 3.408 -2.683 1.00 77.62 323 GLY A C 1
ATOM 2520 O O . GLY A 1 323 ? -17.754 4.082 -3.443 1.00 77.62 323 GLY A O 1
ATOM 2521 N N . THR A 1 324 ? -18.549 3.706 -1.382 1.00 76.06 324 THR A N 1
ATOM 2522 C CA . THR A 1 324 ? -17.854 4.863 -0.786 1.00 76.06 324 THR A CA 1
ATOM 2523 C C . THR A 1 324 ? -16.339 4.710 -0.842 1.00 76.06 324 THR A C 1
ATOM 2525 O O . THR A 1 324 ? -15.654 5.679 -1.156 1.00 76.06 324 THR A O 1
ATOM 2528 N N . LEU A 1 325 ? -15.816 3.503 -0.618 1.00 77.75 325 LEU A N 1
ATOM 2529 C CA . LEU A 1 325 ? -14.385 3.231 -0.703 1.00 77.75 325 LEU A CA 1
ATOM 2530 C C . LEU A 1 325 ? -13.866 3.265 -2.144 1.00 77.75 325 LEU A C 1
ATOM 2532 O O . LEU A 1 325 ? -12.798 3.812 -2.384 1.00 77.75 325 LEU A O 1
ATOM 2536 N N . LEU A 1 326 ? -14.633 2.755 -3.110 1.00 78.38 326 LEU A N 1
ATOM 2537 C CA . LEU A 1 326 ? -14.299 2.869 -4.529 1.00 78.38 326 LEU A CA 1
ATOM 2538 C C . LEU A 1 326 ? -14.248 4.337 -4.974 1.00 78.38 326 LEU A C 1
ATOM 2540 O O . LEU A 1 326 ? -13.247 4.774 -5.533 1.00 78.38 326 LEU A O 1
ATOM 2544 N N . ASN A 1 327 ? -15.287 5.118 -4.665 1.00 75.25 327 ASN A N 1
ATOM 2545 C CA . ASN A 1 327 ? -15.328 6.547 -4.985 1.00 75.25 327 ASN A CA 1
ATOM 2546 C C . ASN A 1 327 ? -14.172 7.304 -4.325 1.00 75.25 327 ASN A C 1
ATOM 2548 O O . ASN A 1 327 ? -13.600 8.220 -4.918 1.00 75.25 327 ASN A O 1
ATOM 2552 N N . TRP A 1 328 ? -13.814 6.908 -3.103 1.00 76.00 328 TRP A N 1
ATOM 2553 C CA . TRP A 1 328 ? -12.680 7.459 -2.382 1.00 76.00 328 TRP A CA 1
ATOM 2554 C C . TRP A 1 328 ? -11.342 7.129 -3.049 1.00 76.00 328 TRP A C 1
ATOM 2556 O O . TRP A 1 328 ? -10.535 8.034 -3.261 1.00 76.00 328 TRP A O 1
ATOM 2566 N N . LEU A 1 329 ? -11.123 5.859 -3.397 1.00 76.12 329 LEU A N 1
ATOM 2567 C CA . LEU A 1 329 ? -9.921 5.375 -4.078 1.00 76.12 329 LEU A CA 1
ATOM 2568 C C . LEU A 1 329 ? -9.721 6.078 -5.404 1.00 76.12 329 LEU A C 1
ATOM 2570 O O . LEU A 1 329 ? -8.624 6.539 -5.708 1.00 76.12 329 LEU A O 1
ATOM 2574 N N . GLU A 1 330 ? -10.809 6.223 -6.156 1.00 74.12 330 GLU A N 1
ATOM 2575 C CA . GLU A 1 330 ? -10.805 7.064 -7.329 1.00 74.12 330 GLU A CA 1
ATOM 2576 C C . GLU A 1 330 ? -10.395 8.474 -6.907 1.00 74.12 330 GLU A C 1
ATOM 2578 O O . GLU A 1 330 ? -9.378 8.954 -7.401 1.00 74.12 330 GLU A O 1
ATOM 2583 N N . ALA A 1 331 ? -11.118 9.141 -5.991 1.00 68.38 331 ALA A N 1
ATOM 2584 C CA . ALA A 1 331 ? -10.865 10.533 -5.572 1.00 68.38 331 ALA A CA 1
ATOM 2585 C C . ALA A 1 331 ? -9.403 10.805 -5.214 1.00 68.38 331 ALA A C 1
ATOM 2587 O O . ALA A 1 331 ? -8.884 11.859 -5.581 1.00 68.38 331 ALA A O 1
ATOM 2588 N N . HIS A 1 332 ? -8.742 9.823 -4.612 1.00 68.19 332 HIS A N 1
ATOM 2589 C CA . HIS A 1 332 ? -7.380 9.906 -4.107 1.00 68.19 332 HIS A CA 1
ATOM 2590 C C . HIS A 1 332 ? -6.365 9.172 -4.990 1.00 68.19 332 HIS A C 1
ATOM 2592 O O . HIS A 1 332 ? -5.254 8.894 -4.542 1.00 68.19 332 HIS A O 1
ATOM 2598 N N . ALA A 1 333 ? -6.713 8.889 -6.248 1.00 64.25 333 ALA A N 1
ATOM 2599 C CA . ALA A 1 333 ? -5.861 8.179 -7.189 1.00 64.25 333 ALA A CA 1
ATOM 2600 C C . ALA A 1 333 ? -4.431 8.751 -7.232 1.00 64.25 333 ALA A C 1
ATOM 2602 O O . ALA A 1 333 ? -4.208 9.931 -7.532 1.00 64.25 333 ALA A O 1
ATOM 2603 N N . GLY A 1 334 ? -3.467 7.867 -6.967 1.00 56.50 334 GLY A N 1
ATOM 2604 C CA . GLY A 1 334 ? -2.027 8.118 -6.905 1.00 56.50 334 GLY A CA 1
ATOM 2605 C C . GLY A 1 334 ? -1.487 8.670 -5.581 1.00 56.50 334 GLY A C 1
ATOM 2606 O O . GLY A 1 334 ? -0.279 8.841 -5.472 1.00 56.50 334 GLY A O 1
ATOM 2607 N N . ARG A 1 335 ? -2.324 8.908 -4.569 1.00 62.56 335 ARG A N 1
ATOM 2608 C CA . ARG A 1 335 ? -1.835 8.985 -3.183 1.00 62.56 335 ARG A CA 1
ATOM 2609 C C . ARG A 1 335 ? -1.554 7.578 -2.644 1.00 62.56 335 ARG A C 1
ATOM 2611 O O . ARG A 1 335 ? -1.909 6.588 -3.295 1.00 62.56 335 ARG A O 1
ATOM 2618 N N . ASP A 1 336 ? -0.984 7.490 -1.437 1.00 67.12 336 ASP A N 1
ATOM 2619 C CA . ASP A 1 336 ? -0.970 6.227 -0.692 1.00 67.12 336 ASP A CA 1
ATOM 2620 C C . ASP A 1 336 ? -2.421 5.801 -0.427 1.00 67.12 336 ASP A C 1
ATOM 2622 O O . ASP A 1 336 ? -3.160 6.391 0.363 1.00 67.12 336 ASP A O 1
ATOM 2626 N N . THR A 1 337 ? -2.852 4.824 -1.211 1.00 72.88 337 THR A N 1
ATOM 2627 C CA . THR A 1 337 ? -4.201 4.263 -1.224 1.00 72.88 337 THR A CA 1
ATOM 2628 C C . THR A 1 337 ? -4.145 2.765 -0.946 1.00 72.88 337 THR A C 1
ATOM 2630 O O . THR A 1 337 ? -5.151 2.078 -1.092 1.00 72.88 337 THR A O 1
ATOM 2633 N N . ASP A 1 338 ? -2.984 2.262 -0.524 1.00 79.38 338 ASP A N 1
ATOM 2634 C CA . ASP A 1 338 ? -2.701 0.841 -0.402 1.00 79.38 338 ASP A CA 1
ATOM 2635 C C . ASP A 1 338 ? -3.626 0.150 0.609 1.00 79.38 338 ASP A C 1
ATOM 2637 O O . ASP A 1 338 ? -4.318 -0.814 0.286 1.00 79.38 338 ASP A O 1
ATOM 2641 N N . GLY A 1 339 ? -3.735 0.720 1.809 1.00 81.12 339 GLY A N 1
ATOM 2642 C CA . GLY A 1 339 ? -4.648 0.239 2.842 1.00 81.12 339 GLY A CA 1
ATOM 2643 C C . GLY A 1 339 ? -6.123 0.227 2.395 1.00 81.12 339 GLY A C 1
ATOM 2644 O O . GLY A 1 339 ? -6.771 -0.818 2.444 1.00 81.12 339 GLY A O 1
ATOM 2645 N N . PRO A 1 340 ? -6.668 1.349 1.897 1.00 80.06 340 PRO A N 1
ATOM 2646 C CA . PRO A 1 340 ? -7.997 1.421 1.286 1.00 80.06 340 PRO A CA 1
ATOM 2647 C C . PRO A 1 340 ? -8.245 0.410 0.158 1.00 80.06 340 PRO A C 1
ATOM 2649 O O . PRO A 1 340 ? -9.337 -0.150 0.068 1.00 80.06 340 PRO A O 1
ATOM 2652 N N . GLN A 1 341 ? -7.252 0.140 -0.691 1.00 82.81 341 GLN A N 1
ATOM 2653 C CA . GLN A 1 341 ? -7.369 -0.870 -1.746 1.00 82.81 341 GLN A CA 1
ATOM 2654 C C . GLN A 1 341 ? -7.411 -2.274 -1.171 1.00 82.81 341 GLN A C 1
ATOM 2656 O O . GLN A 1 341 ? -8.269 -3.059 -1.575 1.00 82.81 341 GLN A O 1
ATOM 2661 N N . LEU A 1 342 ? -6.535 -2.580 -0.212 1.00 87.44 342 LEU A N 1
ATOM 2662 C CA . LEU A 1 342 ? -6.534 -3.855 0.494 1.00 87.44 342 LEU A CA 1
ATOM 2663 C C . LEU A 1 342 ? -7.894 -4.096 1.140 1.00 87.44 342 LEU A C 1
ATOM 2665 O O . LEU A 1 342 ? -8.530 -5.114 0.883 1.00 87.44 342 LEU A O 1
ATOM 2669 N N . LEU A 1 343 ? -8.388 -3.114 1.890 1.00 85.50 343 LEU A N 1
ATOM 2670 C CA . LEU A 1 343 ? -9.718 -3.139 2.469 1.00 85.50 343 LEU A CA 1
ATOM 2671 C C . LEU A 1 343 ? -10.767 -3.459 1.397 1.00 85.50 343 LEU A C 1
ATOM 2673 O O . LEU A 1 343 ? -11.506 -4.436 1.560 1.00 85.50 343 LEU A O 1
ATOM 2677 N N . LEU A 1 344 ? -10.859 -2.677 0.314 1.00 84.44 344 LEU A N 1
ATOM 2678 C CA . LEU A 1 344 ? -11.867 -2.897 -0.731 1.00 84.44 344 LEU A CA 1
ATOM 2679 C C . LEU A 1 344 ? -11.757 -4.297 -1.341 1.00 84.44 344 LEU A C 1
ATOM 2681 O O . LEU A 1 344 ? -12.777 -4.954 -1.521 1.00 84.44 344 LEU A O 1
ATOM 2685 N N . SER A 1 345 ? -10.537 -4.760 -1.596 1.00 88.25 345 SER A N 1
ATOM 2686 C CA . SER A 1 345 ? -10.265 -6.083 -2.158 1.00 88.25 345 SER A CA 1
ATOM 2687 C C . SER A 1 345 ? -10.752 -7.202 -1.237 1.00 88.25 345 SER A C 1
ATOM 2689 O O . SER A 1 345 ? -11.398 -8.138 -1.700 1.00 88.25 345 SER A O 1
ATOM 2691 N N . LEU A 1 346 ? -10.525 -7.070 0.075 1.00 88.50 346 LEU A N 1
ATOM 2692 C CA . LEU A 1 346 ? -11.030 -8.007 1.084 1.00 88.50 346 LEU A CA 1
ATOM 2693 C C . LEU A 1 346 ? -12.557 -8.021 1.134 1.00 88.50 346 LEU A C 1
ATOM 2695 O O . LEU A 1 346 ? -13.160 -9.087 1.175 1.00 88.50 346 LEU A O 1
ATOM 2699 N N . GLY A 1 347 ? -13.189 -6.846 1.081 1.00 84.94 347 GLY A N 1
ATOM 2700 C CA . GLY A 1 347 ? -14.650 -6.737 1.072 1.00 84.94 347 GLY A CA 1
ATOM 2701 C C . GLY A 1 347 ? -15.292 -7.336 -0.185 1.00 84.94 347 GLY A C 1
ATOM 2702 O O . GLY A 1 347 ? -16.387 -7.889 -0.124 1.00 84.94 347 GLY A O 1
ATOM 2703 N N . LEU A 1 348 ? -14.595 -7.268 -1.322 1.00 85.00 348 LEU A N 1
ATOM 2704 C CA . LEU A 1 348 ? -15.028 -7.876 -2.581 1.00 85.00 348 LEU A CA 1
ATOM 2705 C C . LEU A 1 348 ? -14.617 -9.350 -2.726 1.00 85.00 348 LEU A C 1
ATOM 2707 O O . LEU A 1 348 ? -15.067 -9.995 -3.672 1.00 85.00 348 LEU A O 1
ATOM 2711 N N . GLY A 1 349 ? -13.753 -9.869 -1.847 1.00 86.19 349 GLY A N 1
ATOM 2712 C CA . GLY A 1 349 ? -13.195 -11.223 -1.940 1.00 86.19 349 GLY A CA 1
ATOM 2713 C C . GLY A 1 349 ? -12.343 -11.462 -3.191 1.00 86.19 349 GLY A C 1
ATOM 2714 O O . GLY A 1 349 ? -12.232 -12.598 -3.651 1.00 86.19 349 GLY A O 1
ATOM 2715 N N . ARG A 1 350 ? -11.800 -10.398 -3.797 1.00 87.31 350 ARG A N 1
ATOM 2716 C CA . ARG A 1 350 ? -10.955 -10.490 -4.994 1.00 87.31 350 ARG A CA 1
ATOM 2717 C C . ARG A 1 350 ? -10.067 -9.259 -5.170 1.00 87.31 350 ARG A C 1
ATOM 2719 O O . ARG A 1 350 ? -10.439 -8.175 -4.716 1.00 87.31 350 ARG A O 1
ATOM 2726 N N . PRO A 1 351 ? -8.942 -9.380 -5.897 1.00 87.00 351 PRO A N 1
ATOM 2727 C CA . PRO A 1 351 ? -8.148 -8.222 -6.289 1.00 87.00 351 PRO A CA 1
ATOM 2728 C C . PRO A 1 351 ? -8.966 -7.279 -7.174 1.00 87.00 351 PRO A C 1
ATOM 2730 O O . PRO A 1 351 ? -9.833 -7.716 -7.934 1.00 87.00 351 PRO A O 1
ATOM 2733 N N . LEU A 1 352 ? -8.678 -5.979 -7.103 1.00 78.56 352 LEU A N 1
ATOM 2734 C CA . LEU A 1 352 ? -9.425 -4.971 -7.865 1.00 78.56 352 LEU A CA 1
ATOM 2735 C C . LEU A 1 352 ? -9.094 -4.994 -9.360 1.00 78.56 352 LEU A C 1
ATOM 2737 O O . LEU A 1 352 ? -9.896 -4.517 -10.161 1.00 78.56 352 LEU A O 1
ATOM 2741 N N . GLY A 1 353 ? -7.919 -5.511 -9.739 1.00 75.88 353 GLY A N 1
ATOM 2742 C CA . GLY A 1 353 ? -7.418 -5.432 -11.117 1.00 75.88 353 GLY A CA 1
ATOM 2743 C C . GLY A 1 353 ? -7.023 -4.032 -11.539 1.00 75.88 353 GLY A C 1
ATOM 2744 O O . GLY A 1 353 ? -6.929 -3.745 -12.727 1.00 75.88 353 GLY A O 1
ATOM 2745 N N . ILE A 1 354 ? -6.814 -3.159 -10.559 1.00 71.88 354 ILE A N 1
ATOM 2746 C CA . ILE A 1 354 ? -6.372 -1.791 -10.757 1.00 71.88 354 ILE A CA 1
ATOM 2747 C C . ILE A 1 354 ? -5.308 -1.546 -9.692 1.00 71.88 354 ILE A C 1
ATOM 2749 O O . ILE A 1 354 ? -5.664 -1.290 -8.537 1.00 71.88 354 ILE A O 1
ATOM 2753 N N . PRO A 1 355 ? -4.019 -1.654 -10.040 1.00 68.25 355 PRO A N 1
ATOM 2754 C CA . PRO A 1 355 ? -2.971 -1.381 -9.074 1.00 68.25 355 PRO A CA 1
ATOM 2755 C C . PRO A 1 355 ? -2.954 0.115 -8.697 1.00 68.25 355 PRO A C 1
ATOM 2757 O O . PRO A 1 355 ? -3.475 0.950 -9.453 1.00 68.25 355 PRO A O 1
ATOM 2760 N N . PRO A 1 356 ? -2.346 0.503 -7.558 1.00 62.34 356 PRO A N 1
ATOM 2761 C CA . PRO A 1 356 ? -2.366 1.879 -7.052 1.00 62.34 356 PRO A CA 1
ATOM 2762 C C . PRO A 1 356 ? -1.994 2.959 -8.072 1.00 62.34 356 PRO A C 1
ATOM 2764 O O . PRO A 1 356 ? -2.622 4.020 -8.123 1.00 62.34 356 PRO A O 1
ATOM 2767 N N . GLY A 1 357 ? -1.023 2.671 -8.939 1.00 60.59 357 GLY A N 1
ATOM 2768 C CA . GLY A 1 357 ? -0.602 3.576 -10.004 1.00 60.59 357 GLY A CA 1
ATOM 2769 C C . GLY A 1 357 ? -1.610 3.739 -11.147 1.00 60.59 357 GLY A C 1
ATOM 2770 O O . GLY A 1 357 ? -1.641 4.798 -11.774 1.00 60.59 357 GLY A O 1
ATOM 2771 N N . ALA A 1 358 ? -2.452 2.736 -11.396 1.00 65.38 358 ALA A N 1
ATOM 2772 C CA . ALA A 1 358 ? -3.375 2.694 -12.529 1.00 65.38 358 ALA A CA 1
ATOM 2773 C C . ALA A 1 358 ? -4.708 3.418 -12.272 1.00 65.38 358 ALA A C 1
ATOM 2775 O O . ALA A 1 358 ? -5.398 3.794 -13.226 1.00 65.38 358 ALA A O 1
ATOM 2776 N N . TRP A 1 359 ? -5.063 3.690 -11.008 1.00 65.50 359 TRP A N 1
ATOM 2777 C CA . TRP A 1 359 ? -6.272 4.454 -10.653 1.00 65.50 359 TRP A CA 1
ATOM 2778 C C . TRP A 1 359 ? -6.313 5.836 -11.309 1.00 65.50 359 TRP A C 1
ATOM 2780 O O . TRP A 1 359 ? -7.384 6.344 -11.640 1.00 65.50 359 TRP A O 1
ATOM 2790 N N . GLN A 1 360 ? -5.144 6.436 -11.546 1.00 62.03 360 GLN A N 1
ATOM 2791 C CA . GLN A 1 360 ? -5.042 7.715 -12.245 1.00 62.03 360 GLN A CA 1
ATOM 2792 C C . GLN A 1 360 ? -5.365 7.592 -13.732 1.00 62.03 360 GLN A C 1
ATOM 2794 O O . GLN A 1 360 ? -6.043 8.456 -14.285 1.00 62.03 360 GLN A O 1
ATOM 2799 N N . ASN A 1 361 ? -4.924 6.507 -14.368 1.00 57.12 361 ASN A N 1
ATOM 2800 C CA . ASN A 1 361 ? -5.140 6.264 -15.792 1.00 57.12 361 ASN A CA 1
ATOM 2801 C C . ASN A 1 361 ? -6.617 5.956 -16.081 1.00 57.12 361 ASN A C 1
ATOM 2803 O O . ASN A 1 361 ? -7.166 6.449 -17.063 1.00 57.12 361 ASN A O 1
ATOM 2807 N N . ARG A 1 362 ? -7.314 5.267 -15.165 1.00 58.41 362 ARG A N 1
ATOM 2808 C CA . ARG A 1 362 ? -8.762 4.988 -15.264 1.00 58.41 362 ARG A CA 1
ATOM 2809 C C . ARG A 1 362 ? -9.643 6.248 -15.277 1.00 58.41 362 ARG A C 1
ATOM 2811 O O . ARG A 1 362 ? -10.779 6.224 -15.753 1.00 58.41 362 ARG A O 1
ATOM 2818 N N . ARG A 1 363 ? -9.138 7.365 -14.746 1.00 54.56 363 ARG A N 1
ATOM 2819 C CA . ARG A 1 363 ? -9.843 8.656 -14.732 1.00 54.56 363 ARG A CA 1
ATOM 2820 C C . ARG A 1 363 ? -9.749 9.421 -16.042 1.00 54.56 363 ARG A C 1
ATOM 2822 O O . ARG A 1 363 ? -10.486 10.388 -16.204 1.00 54.56 363 ARG A O 1
ATOM 2829 N N . HIS A 1 364 ? -8.882 9.004 -16.962 1.00 52.12 364 HIS A N 1
ATOM 2830 C CA . HIS A 1 364 ? -8.723 9.679 -18.239 1.00 52.12 364 HIS A CA 1
ATOM 2831 C C . HIS A 1 364 ? -9.918 9.364 -19.161 1.00 52.12 364 HIS A C 1
ATOM 2833 O O . HIS A 1 364 ? -10.134 8.194 -19.488 1.00 52.12 364 HIS A O 1
ATOM 2839 N N . PRO A 1 365 ? -10.700 10.366 -19.607 1.00 47.22 365 PRO A N 1
ATOM 2840 C CA . PRO A 1 365 ? -11.866 10.148 -20.469 1.00 47.22 365 PRO A CA 1
ATOM 2841 C C . PRO A 1 365 ? -11.528 9.431 -21.785 1.00 47.22 365 PRO A C 1
ATOM 2843 O O . PRO A 1 365 ? -12.328 8.628 -22.256 1.00 47.22 365 PRO A O 1
ATOM 2846 N N . ALA A 1 366 ? -10.319 9.639 -22.323 1.00 38.69 366 ALA A N 1
ATOM 2847 C CA . ALA A 1 366 ? -9.869 9.020 -23.575 1.00 38.69 366 ALA A CA 1
ATOM 2848 C C . ALA A 1 366 ? -9.819 7.477 -23.532 1.00 38.69 366 ALA A C 1
ATOM 2850 O O . ALA A 1 366 ? -9.926 6.837 -24.569 1.00 38.69 366 ALA A O 1
ATOM 2851 N N . LEU A 1 367 ? -9.722 6.861 -22.345 1.00 37.28 367 LEU A N 1
ATOM 2852 C CA . LEU A 1 367 ? -9.764 5.398 -22.190 1.00 37.28 367 LEU A CA 1
ATOM 2853 C C . LEU A 1 367 ? -11.176 4.857 -21.906 1.00 37.28 367 LEU A C 1
ATOM 2855 O O . LEU A 1 367 ? -11.381 3.647 -21.928 1.00 37.28 367 LEU A O 1
ATOM 2859 N N . ARG A 1 368 ? -12.170 5.725 -21.661 1.00 39.62 368 ARG A N 1
ATOM 2860 C CA . ARG A 1 368 ? -13.584 5.314 -21.557 1.00 39.62 368 ARG A CA 1
ATOM 2861 C C . ARG A 1 368 ? -14.242 5.145 -22.927 1.00 39.62 368 ARG A C 1
ATOM 2863 O O . ARG A 1 368 ? -15.181 4.366 -23.027 1.00 39.62 368 ARG A O 1
ATOM 2870 N N . GLN A 1 369 ? -13.742 5.822 -23.963 1.00 35.72 369 GLN A N 1
ATOM 2871 C CA . GLN A 1 369 ? -14.240 5.669 -25.337 1.00 35.72 369 GLN A CA 1
ATOM 2872 C C . GLN A 1 369 ? -13.948 4.280 -25.926 1.00 35.72 369 GLN A C 1
ATOM 2874 O O . GLN A 1 369 ? -14.787 3.747 -26.634 1.00 35.72 369 GLN A O 1
ATOM 2879 N N . LEU A 1 370 ? -12.863 3.615 -25.514 1.00 35.44 370 LEU A N 1
ATOM 2880 C CA . LEU A 1 370 ? -12.558 2.231 -25.919 1.00 35.44 370 LEU A CA 1
ATOM 2881 C C . LEU A 1 370 ? -13.456 1.163 -25.265 1.00 35.44 370 LEU A C 1
ATOM 2883 O O . LEU A 1 370 ? -13.253 -0.026 -25.478 1.00 35.44 370 LEU A O 1
ATOM 2887 N N . ARG A 1 371 ? -14.439 1.565 -24.452 1.00 33.19 371 ARG A N 1
ATOM 2888 C CA . ARG A 1 371 ? -15.401 0.660 -23.806 1.00 33.19 371 ARG A CA 1
ATOM 2889 C C . ARG A 1 371 ? -16.775 0.651 -24.487 1.00 33.19 371 ARG A C 1
ATOM 2891 O O . ARG A 1 371 ? -17.672 -0.018 -23.988 1.00 33.19 371 ARG A O 1
ATOM 2898 N N . HIS A 1 372 ? -16.934 1.412 -25.571 1.00 33.78 372 HIS A N 1
ATOM 2899 C CA . HIS A 1 372 ? -18.171 1.496 -26.350 1.00 33.78 372 HIS A CA 1
ATOM 2900 C C . HIS A 1 372 ? -18.040 0.990 -27.798 1.00 33.78 372 HIS A C 1
ATOM 2902 O O . HIS A 1 372 ? -19.053 0.966 -28.486 1.00 33.78 372 HIS A O 1
ATOM 2908 N N . ASP A 1 373 ? -16.857 0.512 -28.209 1.00 30.42 373 ASP A N 1
ATOM 2909 C CA . ASP A 1 373 ? -16.610 -0.064 -29.547 1.00 30.42 373 ASP A CA 1
ATOM 2910 C C . ASP A 1 373 ? -16.302 -1.581 -29.519 1.00 30.42 373 ASP A C 1
ATOM 2912 O O . ASP A 1 373 ? -15.609 -2.114 -30.384 1.00 30.42 373 ASP A O 1
ATOM 2916 N N . THR A 1 374 ? -16.853 -2.294 -28.535 1.00 33.88 374 THR A N 1
ATOM 2917 C CA . THR A 1 374 ? -17.084 -3.755 -28.542 1.00 33.88 374 THR A CA 1
ATOM 2918 C C . THR A 1 374 ? -18.386 -4.028 -27.819 1.00 33.88 374 THR A C 1
ATOM 2920 O O . THR A 1 374 ? -19.118 -4.947 -28.240 1.00 33.88 374 THR A O 1
#

Sequence (374 aa):
MILPLWRDHERLAVQCYRMLRHHRALALGPATPLARLERRLLAHWLILARDPASVCPDDGGDLIHVTRCAARWLSTRPPAPEEVRDCLREHPGHPWGWLLEHLPPEHPQPWLEALTPCPTLAPWRWRMLAHLAVPAPEICPAHVPAAPDEALAALRWGADVPWAPADWFRHPDPTLPPEALGWQLRGGLVRGLLPPSRIQRHEASLAGSAQGLRLLGATGLPQVLPRLLDALPEHPAAAWGLALHGTRAATDILIGALADPRALPHALPAFEAVSGLTLPGIQGPRPLSVPSPQEQAMVWWRRVQRDGLGTIPLWQGRPRSHGTLLNWLEAHAGRDTDGPQLLLSLGLGRPLGIPPGAWQNRRHPALRQLRHDT

Radius of gyration: 21.73 Å; chains: 1; bounding box: 50×52×56 Å